Protein AF-X0W694-F1 (afdb_monomer_lite)

Radius of gyration: 25.3 Å; chains: 1; bounding box: 44×81×65 Å

Foldseek 3Di:
DDPPDPVVVVVVVVVVVVVVVVVVPDPPPPPPPVPPVPVPPVPDDPPPDDDDDPDDVLVVVVVVVVVQVVVCVVPVDDDDPDDDALVVLLVVLVSCLVSVNNVVDDLVVSLVVLCVQQDPVLQFGDDPLQVCVVVDPVVDDDDPRQFSLNSRVSSCSSCVSSVNNVVGDVVSSVVFQVLQADPVVRDGDRGGDDPPDPPVD

Secondary structure (DSSP, 8-state):
-----HHHHHHHHHHHHHHHHHHH-S---------------TTS----PPPPPSS-HHHHHHHHHHHHHHHHHHHSS---SSPP-HHHHHHHHHHHHHTT-GGGS-HHHHHHHHHHTEETTTTEE--HHHHHHHT--TTS----PPPHHHHHHHHHHHHHHTT-GGGS-HHHHHHHHHHTB-TTTSSBPSSS--TTS-TT-

Sequence (201 aa):
MVFRNRRTLCLLGLFTSVNLILFFSIPSLNFNIDVKSTKEDTSIPIKNNPMISVGNNYDSIDEILDAKIINYSTYGYFPQKYRPSLQASYYALFILNAIGRISTINQTMLINFIMSHYDQSSKIFMDDYSRRYLDIDISKTFYPLTSVLEVNCYAILSLSILGRLDLINTQDSVNFLWSCYNPSTGGFIGQTYNFILPDHF

pLDDT: mean 79.07, std 20.88, range [28.39, 98.81]

InterPro domains:
  IPR008930 Terpenoid cyclases/protein prenyltransferase alpha-alpha toroid [SSF48239] (86-190)

Structure (mm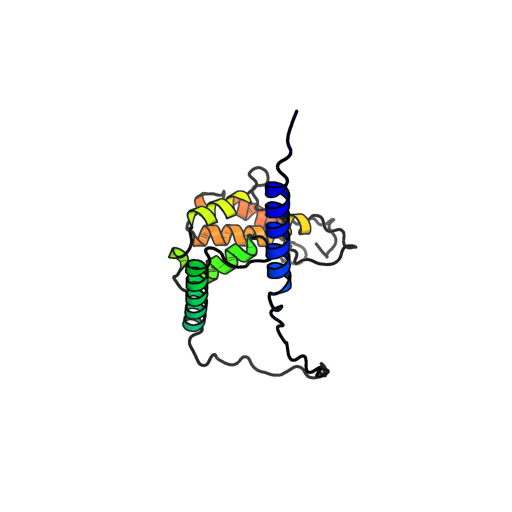CIF, N/CA/C/O backbone):
data_AF-X0W694-F1
#
_entry.id   AF-X0W694-F1
#
loop_
_atom_site.group_PDB
_atom_site.id
_atom_site.type_symbol
_atom_site.label_atom_id
_atom_site.label_alt_id
_atom_site.label_comp_id
_atom_site.label_asym_id
_atom_site.label_entity_id
_atom_site.label_seq_id
_atom_site.pdbx_PDB_ins_code
_atom_site.Cartn_x
_atom_site.Cartn_y
_atom_site.Cartn_z
_atom_site.occupancy
_atom_site.B_iso_or_equiv
_atom_site.auth_seq_id
_atom_site.auth_comp_id
_atom_site.auth_asym_id
_atom_site.auth_atom_id
_atom_site.pdbx_PDB_model_num
ATOM 1 N N . MET A 1 1 ? 18.471 49.248 39.048 1.00 40.00 1 MET A N 1
ATOM 2 C CA . MET A 1 1 ? 17.867 48.599 40.232 1.00 40.00 1 MET A CA 1
ATOM 3 C C . MET A 1 1 ? 16.957 47.481 39.732 1.00 40.00 1 MET A C 1
ATOM 5 O O . MET A 1 1 ? 15.885 47.769 39.228 1.00 40.00 1 MET A O 1
ATOM 9 N N . VAL A 1 2 ? 17.410 46.226 39.762 1.00 39.03 2 VAL A N 1
ATOM 10 C CA . VAL A 1 2 ? 16.568 45.052 39.466 1.00 39.03 2 VAL A CA 1
ATOM 11 C C . VAL A 1 2 ? 16.826 44.054 40.584 1.00 39.03 2 VAL A C 1
ATOM 13 O O . VAL A 1 2 ? 17.856 43.383 40.614 1.00 39.03 2 VAL A O 1
ATOM 16 N N . PHE A 1 3 ? 15.917 44.012 41.554 1.00 41.75 3 PHE A N 1
ATOM 17 C CA . PHE A 1 3 ? 15.922 42.995 42.596 1.00 41.75 3 PHE A CA 1
ATOM 18 C C . PHE A 1 3 ? 15.511 41.663 41.958 1.00 41.75 3 PHE A C 1
ATOM 20 O O . PHE A 1 3 ? 14.329 41.395 41.754 1.00 41.75 3 PHE A O 1
ATOM 27 N N . ARG A 1 4 ? 16.491 40.816 41.614 1.00 50.00 4 ARG A N 1
ATOM 28 C CA . ARG A 1 4 ? 16.228 39.406 41.289 1.00 50.00 4 ARG A CA 1
ATOM 29 C C . ARG A 1 4 ? 15.709 38.732 42.554 1.00 50.00 4 ARG A C 1
ATOM 31 O O . ARG A 1 4 ? 16.443 38.527 43.519 1.00 50.00 4 ARG A O 1
ATOM 38 N N . ASN A 1 5 ? 14.413 38.443 42.545 1.00 50.09 5 ASN A N 1
ATOM 39 C CA . ASN A 1 5 ? 13.684 37.829 43.640 1.00 50.09 5 ASN A CA 1
ATOM 40 C C . ASN A 1 5 ? 14.239 36.417 43.900 1.00 50.09 5 ASN A C 1
ATOM 42 O O . ASN A 1 5 ? 13.967 35.476 43.154 1.00 50.09 5 ASN A O 1
ATOM 46 N N . ARG A 1 6 ? 15.060 36.272 44.950 1.00 54.91 6 ARG A N 1
ATOM 47 C CA . ARG A 1 6 ? 15.706 35.001 45.330 1.00 54.91 6 ARG A CA 1
ATOM 48 C C . ARG A 1 6 ? 14.699 33.867 45.569 1.00 54.91 6 ARG A C 1
ATOM 50 O O . ARG A 1 6 ? 15.060 32.705 45.427 1.00 54.91 6 ARG A O 1
ATOM 57 N N . ARG A 1 7 ? 13.432 34.186 45.867 1.00 53.75 7 ARG A N 1
ATOM 58 C CA . ARG A 1 7 ? 12.372 33.188 46.077 1.00 53.75 7 ARG A CA 1
ATOM 59 C C . ARG A 1 7 ? 11.980 32.450 44.793 1.00 53.75 7 ARG A C 1
ATOM 61 O O . ARG A 1 7 ? 11.700 31.258 44.856 1.00 53.75 7 ARG A O 1
ATOM 68 N N . THR A 1 8 ? 12.028 33.105 43.633 1.00 51.78 8 THR A N 1
ATOM 69 C CA . THR A 1 8 ? 11.631 32.490 42.354 1.00 51.78 8 THR A CA 1
ATOM 70 C C . THR A 1 8 ? 12.691 31.523 41.820 1.00 51.78 8 THR A C 1
ATOM 72 O O . THR A 1 8 ? 12.341 30.507 41.227 1.00 51.78 8 THR A O 1
ATOM 75 N N . LEU A 1 9 ? 13.980 31.781 42.086 1.00 54.31 9 LEU A N 1
ATOM 76 C CA . LEU A 1 9 ? 15.064 30.853 41.731 1.00 54.31 9 LEU A CA 1
ATOM 77 C C . LEU A 1 9 ? 15.037 29.572 42.582 1.00 54.31 9 LEU A C 1
ATOM 79 O O . LEU A 1 9 ? 15.270 28.491 42.049 1.00 54.31 9 LEU A O 1
ATOM 83 N N . CYS A 1 10 ? 14.716 29.676 43.877 1.00 54.19 10 CYS A N 1
ATOM 84 C CA . CYS A 1 10 ? 14.582 28.496 44.738 1.00 54.19 10 CYS A CA 1
ATOM 85 C C . CYS A 1 10 ? 13.390 27.616 44.338 1.00 54.19 10 CYS A C 1
ATOM 87 O O . CYS A 1 10 ? 13.503 26.394 44.374 1.00 54.19 10 CYS A O 1
ATOM 89 N N . LEU A 1 11 ? 12.270 28.218 43.918 1.00 53.31 11 LEU A N 1
ATOM 90 C CA . LEU A 1 11 ? 11.093 27.476 43.457 1.00 53.31 11 LEU A CA 1
ATOM 91 C C . LEU A 1 11 ? 11.341 26.760 42.121 1.00 53.31 11 LEU A C 1
ATOM 93 O O . LEU A 1 11 ? 10.930 25.612 41.982 1.00 53.31 11 LEU A O 1
ATOM 97 N N . LEU A 1 12 ? 12.070 27.379 41.180 1.00 52.91 12 LEU A N 1
ATOM 98 C CA . LEU A 1 12 ? 12.475 26.710 39.935 1.00 52.91 12 LEU A CA 1
ATOM 99 C C . LEU A 1 12 ? 13.431 25.536 40.203 1.00 52.91 12 LEU A C 1
ATOM 101 O O . LEU A 1 12 ? 13.258 24.468 39.624 1.00 52.91 12 LEU A O 1
ATOM 105 N N . GLY A 1 13 ? 14.393 25.719 41.116 1.00 52.53 13 GLY A N 1
ATOM 106 C CA . GLY A 1 13 ? 15.337 24.671 41.514 1.00 52.53 13 GLY A CA 1
ATOM 107 C C . GLY A 1 13 ? 14.654 23.460 42.157 1.00 52.53 13 GLY A C 1
ATOM 108 O O . GLY A 1 13 ? 14.994 22.323 41.825 1.00 52.53 13 GLY A O 1
ATOM 109 N N . LEU A 1 14 ? 13.645 23.691 43.009 1.00 55.50 14 LEU A N 1
ATOM 110 C CA . LEU A 1 14 ? 12.836 22.619 43.604 1.00 55.50 14 LEU A CA 1
ATOM 111 C C . LEU A 1 14 ? 11.964 21.899 42.565 1.00 55.50 14 LEU A C 1
ATOM 113 O O . LEU A 1 14 ? 11.813 20.683 42.622 1.00 55.50 14 LEU A O 1
ATOM 117 N N . PHE A 1 15 ? 11.413 22.627 41.589 1.00 52.75 15 PHE A N 1
ATOM 118 C CA . PHE A 1 15 ? 10.600 22.024 40.528 1.00 52.75 15 PHE A CA 1
ATOM 119 C C . PHE A 1 15 ? 11.433 21.118 39.613 1.00 52.75 15 PHE A C 1
ATOM 121 O O . PHE A 1 15 ? 10.972 20.047 39.214 1.00 52.75 15 PHE A O 1
ATOM 128 N N . THR A 1 16 ? 12.677 21.511 39.316 1.00 54.09 16 THR A N 1
ATOM 129 C CA . THR A 1 16 ? 13.599 20.690 38.521 1.00 54.09 16 THR A CA 1
ATOM 130 C C . THR A 1 16 ? 14.107 19.469 39.281 1.00 54.09 16 THR A C 1
ATOM 132 O O . THR A 1 16 ? 14.219 18.403 38.682 1.00 54.09 16 THR A O 1
ATOM 135 N N . SER A 1 17 ? 14.363 19.571 40.590 1.00 54.56 17 SER A N 1
ATOM 136 C CA . SER A 1 17 ? 14.857 18.432 41.375 1.00 54.56 17 SER A CA 1
ATOM 137 C C . SER A 1 17 ? 13.772 17.385 41.642 1.00 54.56 17 SER A C 1
ATOM 139 O O . SER A 1 17 ? 14.051 16.193 41.539 1.00 54.56 17 SER A O 1
ATOM 141 N N . VAL A 1 18 ? 12.525 17.800 41.894 1.00 54.75 18 VAL A N 1
ATOM 142 C CA . VAL A 1 18 ? 11.397 16.871 42.099 1.00 54.75 18 VAL A CA 1
ATOM 143 C C . VAL A 1 18 ? 11.045 16.115 40.811 1.00 54.75 18 VAL A C 1
ATOM 145 O O . VAL A 1 18 ? 10.795 14.912 40.862 1.00 54.75 18 VAL A O 1
ATOM 148 N N . ASN A 1 19 ? 11.104 16.768 39.643 1.00 50.75 19 ASN A N 1
ATOM 149 C CA . ASN A 1 19 ? 10.885 16.084 38.362 1.00 50.75 19 ASN A CA 1
ATOM 150 C C . ASN A 1 19 ? 12.035 15.131 38.004 1.00 50.75 19 ASN A C 1
ATOM 152 O O . ASN A 1 19 ? 11.776 14.047 37.490 1.00 50.75 19 ASN A O 1
ATOM 156 N N . LEU A 1 20 ? 13.290 15.471 38.324 1.00 49.03 20 LEU A N 1
ATOM 157 C CA . LEU A 1 20 ? 14.419 14.573 38.066 1.00 49.03 20 LEU A CA 1
ATOM 158 C C . LEU A 1 20 ? 14.328 13.287 38.908 1.00 49.03 20 LEU A C 1
ATOM 160 O O . LEU A 1 20 ? 14.585 12.201 38.400 1.00 49.03 20 LEU A O 1
ATOM 164 N N . ILE A 1 21 ? 13.892 13.389 40.168 1.00 51.62 21 ILE A N 1
ATOM 165 C CA . ILE A 1 21 ? 13.720 12.231 41.062 1.00 51.62 21 ILE A CA 1
ATOM 166 C C . ILE A 1 21 ? 12.568 11.325 40.597 1.00 51.62 21 ILE A C 1
ATOM 168 O O . ILE A 1 21 ? 12.694 10.102 40.668 1.00 51.62 21 ILE A O 1
ATOM 172 N N . LEU A 1 22 ? 11.482 11.885 40.053 1.00 45.38 22 LEU A N 1
ATOM 173 C CA . LEU A 1 22 ? 10.392 11.091 39.472 1.00 45.38 22 LEU A CA 1
ATOM 174 C C . LEU A 1 22 ? 10.820 10.344 38.198 1.00 45.38 22 LEU A C 1
ATOM 176 O O . LEU A 1 22 ? 10.374 9.219 37.989 1.00 45.38 22 LEU A O 1
ATOM 180 N N . PHE A 1 23 ? 11.740 10.899 37.399 1.00 44.78 23 PHE A N 1
ATOM 181 C CA . PHE A 1 23 ? 12.292 10.207 36.225 1.00 44.78 23 PHE A CA 1
ATOM 182 C C . PHE A 1 23 ? 13.247 9.053 36.577 1.00 44.78 23 PHE A C 1
ATOM 184 O O . PHE A 1 23 ? 13.316 8.085 35.824 1.00 44.78 23 PHE A O 1
ATOM 191 N N . PHE A 1 24 ? 13.942 9.111 37.719 1.00 42.94 24 PHE A N 1
ATOM 192 C CA . PHE A 1 24 ? 14.834 8.033 38.179 1.00 42.94 24 PHE A CA 1
ATOM 193 C C . PHE A 1 24 ? 14.153 6.980 39.070 1.00 42.94 24 PHE A C 1
ATOM 195 O O . PHE A 1 24 ? 14.786 5.982 39.407 1.00 42.94 24 PHE A O 1
ATOM 202 N N . SER A 1 25 ? 12.881 7.174 39.441 1.00 38.84 25 SER A N 1
ATOM 203 C CA . SER A 1 25 ? 12.158 6.279 40.365 1.00 38.84 25 SER A CA 1
ATOM 204 C C . SER A 1 25 ? 11.104 5.394 39.696 1.00 38.84 25 SER A C 1
ATOM 206 O O . SER A 1 25 ? 10.426 4.641 40.392 1.00 38.84 25 SER A O 1
ATOM 208 N N . ILE A 1 26 ? 10.948 5.448 38.368 1.00 44.94 26 ILE A N 1
ATOM 209 C CA . ILE A 1 26 ? 10.154 4.437 37.664 1.00 44.94 26 ILE A CA 1
ATOM 210 C C . ILE A 1 26 ? 11.014 3.170 37.631 1.00 44.94 26 ILE A C 1
ATOM 212 O O . ILE A 1 26 ? 12.092 3.206 37.031 1.00 44.94 26 ILE A O 1
ATOM 216 N N . PRO A 1 27 ? 10.591 2.055 38.254 1.00 37.62 27 PRO A N 1
ATOM 217 C CA . PRO A 1 27 ? 11.265 0.789 38.040 1.00 37.62 27 PRO A CA 1
ATOM 218 C C . PRO A 1 27 ? 11.220 0.542 36.538 1.00 37.62 27 PRO A C 1
ATOM 220 O O . PRO A 1 27 ? 10.137 0.535 35.946 1.00 37.62 27 PRO A O 1
ATOM 223 N N . SER A 1 28 ? 12.382 0.377 35.909 1.00 37.50 28 SER A N 1
ATOM 224 C CA . SER A 1 28 ? 12.430 -0.202 34.578 1.00 37.50 28 SER A CA 1
ATOM 225 C C . SER A 1 28 ? 11.524 -1.428 34.605 1.00 37.50 28 SER A C 1
ATOM 227 O O . SER A 1 28 ? 11.664 -2.288 35.479 1.00 37.50 28 SER A O 1
ATOM 229 N N . LEU A 1 29 ? 10.550 -1.483 33.696 1.00 34.69 29 LEU A N 1
ATOM 230 C CA . LEU A 1 29 ? 9.846 -2.719 33.388 1.00 34.69 29 LEU A CA 1
ATOM 231 C C . LEU A 1 29 ? 10.913 -3.684 32.864 1.00 34.69 29 LEU A C 1
ATOM 233 O O . LEU A 1 29 ? 11.177 -3.766 31.667 1.00 34.69 29 LEU A O 1
ATOM 237 N N . ASN A 1 30 ? 11.592 -4.353 33.796 1.00 31.78 30 ASN A N 1
ATOM 238 C CA . ASN A 1 30 ? 12.437 -5.494 33.535 1.00 31.78 30 ASN A CA 1
ATOM 239 C C . ASN A 1 30 ? 11.485 -6.581 33.061 1.00 31.78 30 ASN A C 1
ATOM 241 O O . ASN A 1 30 ? 10.906 -7.319 33.857 1.00 31.78 30 ASN A O 1
ATOM 245 N N . PHE A 1 31 ? 11.314 -6.670 31.746 1.00 31.08 31 PHE A N 1
ATOM 246 C CA . PHE A 1 31 ? 10.996 -7.946 31.139 1.00 31.08 31 PHE A CA 1
ATOM 247 C C . PHE A 1 31 ? 12.173 -8.870 31.454 1.00 31.08 31 PHE A C 1
ATOM 249 O O . PHE A 1 31 ? 13.163 -8.909 30.727 1.00 31.08 31 PHE A O 1
ATOM 256 N N . ASN A 1 32 ? 12.080 -9.591 32.572 1.00 28.39 32 ASN A N 1
ATOM 257 C CA . ASN A 1 32 ? 12.837 -10.817 32.754 1.00 28.39 32 ASN A CA 1
ATOM 258 C C . ASN A 1 32 ? 12.282 -11.804 31.729 1.00 28.39 32 ASN A C 1
ATOM 260 O O . ASN A 1 32 ? 11.361 -12.567 32.006 1.00 28.39 32 ASN A O 1
ATOM 264 N N . ILE A 1 33 ? 12.822 -11.748 30.514 1.00 38.00 33 ILE A N 1
ATOM 265 C CA . ILE A 1 33 ? 12.867 -12.939 29.685 1.00 38.00 33 ILE A CA 1
ATOM 266 C C . ILE A 1 33 ? 13.756 -13.883 30.485 1.00 38.00 33 ILE A C 1
ATOM 268 O O . ILE A 1 33 ? 14.938 -13.596 30.678 1.00 38.00 33 ILE A O 1
ATOM 272 N N . ASP A 1 34 ? 13.176 -14.958 31.013 1.00 35.19 34 ASP A N 1
ATOM 273 C CA . ASP A 1 34 ? 13.947 -16.075 31.541 1.00 35.19 34 ASP A CA 1
ATOM 274 C C . ASP A 1 34 ? 14.685 -16.696 30.350 1.00 35.19 34 ASP A C 1
ATOM 276 O O . ASP A 1 34 ? 14.238 -17.658 29.728 1.00 35.19 34 ASP A O 1
ATOM 280 N N . VAL A 1 35 ? 15.800 -16.074 29.955 1.00 40.94 35 VAL A N 1
ATOM 281 C CA . VAL A 1 35 ? 16.767 -16.657 29.034 1.00 40.94 35 VAL A CA 1
ATOM 282 C C . VAL A 1 35 ? 17.513 -17.694 29.852 1.00 40.94 35 VAL A C 1
ATOM 284 O O . VAL A 1 35 ? 18.691 -17.559 30.187 1.00 40.94 35 VAL A O 1
ATOM 287 N N . LYS A 1 36 ? 16.812 -18.779 30.171 1.00 36.19 36 LYS A N 1
ATOM 288 C CA . LYS A 1 36 ? 17.476 -20.043 30.390 1.00 36.19 36 LYS A CA 1
ATOM 289 C C . LYS A 1 36 ? 18.122 -20.356 29.050 1.00 36.19 36 LYS A C 1
ATOM 291 O O . LYS A 1 36 ? 17.451 -20.802 28.123 1.00 36.19 36 LYS A O 1
ATOM 296 N N . SER A 1 37 ? 19.408 -20.020 28.944 1.00 41.31 37 SER A N 1
ATOM 297 C CA . SER A 1 37 ? 20.306 -20.393 27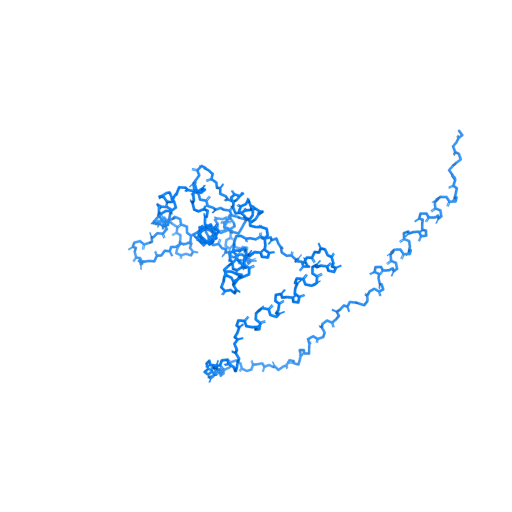.855 1.00 41.31 37 SER A CA 1
ATOM 298 C C . SER A 1 37 ? 20.343 -21.916 27.777 1.00 41.31 37 SER A C 1
ATOM 300 O O . SER A 1 37 ? 21.232 -22.598 28.281 1.00 41.31 37 SER A O 1
ATOM 302 N N . THR A 1 38 ? 19.285 -22.468 27.206 1.00 37.78 38 THR A N 1
ATOM 303 C CA . THR A 1 38 ? 19.326 -23.748 26.547 1.00 37.78 38 THR A CA 1
ATOM 304 C C . THR A 1 38 ? 20.026 -23.420 25.249 1.00 37.78 38 THR A C 1
ATOM 306 O O . THR A 1 38 ? 19.519 -22.671 24.420 1.00 37.78 38 THR A O 1
ATOM 309 N N . LYS A 1 39 ? 21.269 -23.883 25.131 1.00 45.12 39 LYS A N 1
ATOM 310 C CA . LYS A 1 39 ? 21.905 -24.023 23.830 1.00 45.12 39 LYS A CA 1
ATOM 311 C C . LYS A 1 39 ? 20.940 -24.874 23.013 1.00 45.12 39 LYS A C 1
ATOM 313 O O . LYS A 1 39 ? 20.863 -26.078 23.235 1.00 45.12 39 LYS A O 1
ATOM 318 N N . GLU A 1 40 ? 20.118 -24.229 22.196 1.00 42.81 40 GLU A N 1
ATOM 319 C CA . GLU A 1 40 ? 19.244 -24.916 21.263 1.00 42.81 40 GLU A CA 1
ATOM 320 C C . GLU A 1 40 ? 20.174 -25.626 20.287 1.00 42.81 40 GLU A C 1
ATOM 322 O O . GLU A 1 40 ? 20.860 -25.007 19.468 1.00 42.81 40 GLU A O 1
ATOM 327 N N . ASP A 1 41 ? 20.279 -26.936 20.477 1.00 46.16 41 ASP A N 1
ATOM 328 C CA . ASP A 1 41 ? 20.952 -27.846 19.571 1.00 46.16 41 ASP A CA 1
ATOM 329 C C . ASP A 1 41 ? 20.165 -27.791 18.254 1.00 46.16 41 ASP A C 1
ATOM 331 O O . ASP A 1 41 ? 19.154 -28.463 18.063 1.00 46.16 41 ASP A O 1
ATOM 335 N N . THR A 1 42 ? 20.575 -26.900 17.354 1.00 49.00 42 THR A N 1
ATOM 336 C CA . THR A 1 42 ? 19.887 -26.570 16.092 1.00 49.00 42 THR A CA 1
ATOM 337 C C . THR A 1 42 ? 20.019 -27.674 15.034 1.00 49.00 42 THR A C 1
ATOM 339 O O . THR A 1 42 ? 19.840 -27.437 13.843 1.00 49.00 42 THR A O 1
ATOM 342 N N . SER A 1 43 ? 20.317 -28.909 15.444 1.00 54.75 43 SER A N 1
ATOM 343 C CA . SER A 1 43 ? 20.595 -30.032 14.546 1.00 54.75 43 SER A CA 1
ATOM 344 C C . SER A 1 43 ? 19.390 -30.932 14.253 1.00 54.75 43 SER A C 1
ATOM 346 O O . SER A 1 43 ? 19.505 -31.832 13.421 1.00 54.75 43 SER A O 1
ATOM 348 N N . ILE A 1 44 ? 18.217 -30.688 14.854 1.00 50.69 44 ILE A N 1
ATOM 349 C CA . ILE A 1 44 ? 17.005 -31.465 14.557 1.00 50.69 44 ILE A CA 1
ATOM 350 C C . ILE A 1 44 ? 15.897 -30.526 14.067 1.00 50.69 44 ILE A C 1
ATOM 352 O O . ILE A 1 44 ? 15.362 -29.757 14.867 1.00 50.69 44 ILE A O 1
ATOM 356 N N . PRO A 1 45 ? 15.504 -30.575 12.778 1.00 56.84 45 PRO A N 1
ATOM 357 C CA . PRO A 1 45 ? 14.329 -29.852 12.322 1.00 56.84 45 PRO A CA 1
ATOM 358 C C . PRO A 1 45 ? 13.120 -30.384 13.090 1.00 56.84 45 PRO A C 1
ATOM 360 O O . PRO A 1 45 ? 12.771 -31.563 12.992 1.00 56.84 45 PRO A O 1
ATOM 363 N N . ILE A 1 46 ? 12.505 -29.508 13.880 1.00 60.62 46 ILE A N 1
ATOM 364 C CA . ILE A 1 46 ? 11.273 -29.794 14.604 1.00 60.62 46 ILE A CA 1
ATOM 365 C C . ILE A 1 46 ? 10.212 -30.162 13.556 1.00 60.62 46 ILE A C 1
ATOM 367 O O . ILE A 1 46 ? 9.652 -29.299 12.885 1.00 60.62 46 ILE A O 1
ATOM 371 N N . LYS A 1 47 ? 9.942 -31.464 13.396 1.00 59.81 47 LYS A N 1
ATOM 372 C CA . LYS A 1 47 ? 8.841 -32.016 12.588 1.00 59.81 47 LYS A CA 1
ATOM 373 C C . LYS A 1 47 ? 7.495 -31.805 13.296 1.00 59.81 47 LYS A C 1
ATOM 375 O O . LYS A 1 47 ? 6.718 -32.741 13.467 1.00 59.81 47 LYS A O 1
ATOM 380 N N . ASN A 1 48 ? 7.208 -30.584 13.728 1.00 66.94 48 ASN A N 1
ATOM 381 C CA . ASN A 1 48 ? 5.864 -30.255 14.172 1.00 66.94 48 ASN A CA 1
ATOM 382 C C . ASN A 1 48 ? 5.055 -29.955 12.917 1.00 66.94 48 ASN A C 1
ATOM 384 O O . ASN A 1 48 ? 5.228 -28.914 12.285 1.00 66.94 48 ASN A O 1
ATOM 388 N N . ASN A 1 49 ? 4.199 -30.899 12.532 1.00 75.81 49 ASN A N 1
ATOM 389 C CA . ASN A 1 49 ? 3.170 -30.617 11.541 1.00 75.81 49 ASN A CA 1
ATOM 390 C C . ASN A 1 49 ? 2.356 -29.402 12.023 1.00 75.81 49 ASN A C 1
ATOM 392 O O . ASN A 1 49 ? 2.083 -29.316 13.226 1.00 75.81 49 ASN A O 1
ATOM 396 N N . PRO A 1 50 ? 1.956 -28.483 11.125 1.00 77.38 50 PRO A N 1
ATOM 397 C CA . PRO A 1 50 ? 1.048 -27.401 11.483 1.00 77.38 50 PRO A CA 1
ATOM 398 C C . PRO A 1 50 ? -0.173 -27.980 12.203 1.00 77.38 50 PRO A C 1
ATOM 400 O O . PRO A 1 50 ? -0.857 -28.854 11.667 1.00 77.38 50 PRO A O 1
ATOM 403 N N . MET A 1 51 ? -0.416 -27.547 13.439 1.00 78.06 51 MET A N 1
ATOM 404 C CA . MET A 1 51 ? -1.587 -27.979 14.194 1.00 78.06 51 MET A CA 1
ATOM 405 C C . MET A 1 51 ? -2.799 -27.166 13.750 1.00 78.06 51 MET A C 1
ATOM 407 O O . MET A 1 51 ? -2.714 -25.952 13.562 1.00 78.06 51 MET A O 1
ATOM 411 N N . ILE A 1 52 ? -3.937 -27.841 13.600 1.00 80.38 52 ILE A N 1
ATOM 412 C CA . ILE A 1 52 ? -5.222 -27.169 13.407 1.00 80.38 52 ILE A CA 1
ATOM 413 C C . ILE A 1 52 ? -5.511 -26.366 14.678 1.00 80.38 52 ILE A C 1
ATOM 415 O O . ILE A 1 52 ? -5.333 -26.876 15.787 1.00 80.38 52 ILE A O 1
ATOM 419 N N . SER A 1 53 ? -5.928 -25.109 14.516 1.00 82.50 53 SER A N 1
ATOM 420 C CA . SER A 1 53 ? -6.324 -24.285 15.657 1.00 82.50 53 SER A CA 1
ATOM 421 C C . SER A 1 53 ? -7.489 -24.941 16.397 1.00 82.50 53 SER A C 1
ATOM 423 O O . SER A 1 53 ? -8.441 -25.414 15.777 1.00 82.50 53 SER A O 1
ATOM 425 N N . VAL A 1 54 ? -7.412 -24.968 17.728 1.00 81.31 54 VAL A N 1
ATOM 426 C CA . VAL A 1 54 ? -8.469 -25.520 18.592 1.00 81.31 54 VAL A CA 1
ATOM 427 C C . VAL A 1 54 ? -9.696 -24.593 18.625 1.00 81.31 54 VAL A C 1
ATOM 429 O O . VAL A 1 54 ? -10.780 -25.027 19.006 1.00 81.31 54 VAL A O 1
ATOM 432 N N . GLY A 1 55 ? -9.547 -23.334 18.199 1.00 81.62 55 GLY A N 1
ATOM 433 C CA . GLY A 1 55 ? -10.608 -22.330 18.183 1.00 81.62 55 GLY A CA 1
ATOM 434 C C . GLY A 1 55 ? -10.662 -21.523 16.888 1.00 81.62 55 GLY A C 1
ATOM 435 O O . GLY A 1 55 ? -9.871 -21.710 15.961 1.00 81.62 55 GLY A O 1
ATOM 436 N N . ASN A 1 56 ? -11.623 -20.605 16.831 1.00 85.25 56 ASN A N 1
ATOM 437 C CA . ASN A 1 56 ? -11.745 -19.665 15.731 1.00 85.25 56 ASN A CA 1
ATOM 438 C C . ASN A 1 56 ? -10.711 -18.538 15.886 1.00 85.25 56 ASN A C 1
ATOM 440 O O . ASN A 1 56 ? -10.797 -17.717 16.795 1.00 85.25 56 ASN A O 1
ATOM 444 N N . ASN A 1 57 ? -9.744 -18.480 14.969 1.00 86.44 57 ASN A N 1
ATOM 445 C CA . ASN A 1 57 ? -8.691 -17.463 14.999 1.00 86.44 57 ASN A CA 1
ATOM 446 C C . ASN A 1 57 ? -9.235 -16.035 14.827 1.00 86.44 57 ASN A C 1
ATOM 448 O O . ASN A 1 57 ? -8.584 -15.092 15.272 1.00 86.44 57 ASN A O 1
ATOM 452 N N . TYR A 1 58 ? -10.401 -15.866 14.194 1.00 85.94 58 TYR A N 1
ATOM 453 C CA . TYR A 1 58 ? -11.033 -14.555 14.050 1.00 85.94 58 TYR A CA 1
ATOM 454 C C . TYR A 1 58 ? -11.421 -13.971 15.409 1.00 85.94 58 TYR A C 1
ATOM 456 O O . TYR A 1 58 ? -11.112 -12.812 15.666 1.00 85.94 58 TYR A O 1
ATOM 464 N N . ASP A 1 59 ? -11.989 -14.788 16.299 1.00 86.06 59 ASP A N 1
ATOM 465 C CA . ASP A 1 59 ? -12.423 -14.352 17.631 1.00 86.06 59 ASP A CA 1
ATOM 466 C C . ASP A 1 59 ? -11.213 -13.923 18.476 1.00 86.06 59 ASP A C 1
ATOM 468 O O . ASP A 1 59 ? -11.216 -12.858 19.086 1.00 86.06 59 ASP A O 1
ATOM 472 N N . SER A 1 60 ? -10.113 -14.686 18.424 1.00 87.31 60 SER A N 1
ATOM 473 C CA . SER A 1 60 ? -8.871 -14.320 19.122 1.00 87.31 60 SER A CA 1
ATOM 474 C C . SER A 1 60 ? -8.263 -13.007 18.615 1.00 87.31 60 SER A C 1
ATOM 476 O O . SER A 1 60 ? -7.706 -12.238 19.398 1.00 87.31 60 SER A O 1
ATOM 478 N N . ILE A 1 61 ? -8.338 -12.738 17.308 1.00 88.06 61 ILE A N 1
ATOM 479 C CA . ILE A 1 61 ? -7.856 -11.474 16.731 1.00 88.06 61 ILE A CA 1
ATOM 480 C C . ILE A 1 61 ? -8.763 -10.310 17.152 1.00 88.06 61 ILE A C 1
ATOM 482 O O . ILE A 1 61 ? -8.250 -9.235 17.473 1.00 88.06 61 ILE A O 1
ATOM 486 N N . ASP A 1 62 ? -10.080 -10.520 17.180 1.00 87.81 62 ASP A N 1
ATOM 487 C CA . ASP A 1 62 ? -11.062 -9.508 17.582 1.00 87.81 62 ASP A CA 1
ATOM 488 C C . ASP A 1 62 ? -10.893 -9.116 19.062 1.00 87.81 62 ASP A C 1
ATOM 490 O O . ASP A 1 62 ? -10.797 -7.930 19.381 1.00 87.81 62 ASP A O 1
ATOM 494 N N . GLU A 1 63 ? -10.692 -10.093 19.955 1.00 90.00 63 GLU A N 1
ATOM 495 C CA . GLU A 1 63 ? -10.402 -9.853 21.378 1.00 90.00 63 GLU A CA 1
ATOM 496 C C . GLU A 1 63 ? -9.122 -9.022 21.588 1.00 90.00 63 GLU A C 1
ATOM 498 O O . GLU A 1 63 ? -9.089 -8.086 22.397 1.00 90.00 63 GLU A O 1
ATOM 503 N N . ILE A 1 64 ? -8.052 -9.325 20.839 1.00 89.94 64 ILE A N 1
ATOM 504 C CA . ILE A 1 64 ? -6.800 -8.554 20.892 1.00 89.94 64 ILE A CA 1
ATOM 505 C C . ILE A 1 64 ? -7.032 -7.114 20.418 1.00 89.94 64 ILE A C 1
ATOM 507 O O . ILE A 1 64 ? -6.478 -6.176 21.007 1.00 89.94 64 ILE A O 1
ATOM 511 N N . LEU A 1 65 ? -7.831 -6.920 19.364 1.00 89.88 65 LEU A N 1
ATOM 512 C CA . LEU A 1 65 ? -8.161 -5.594 18.850 1.00 89.88 65 LEU A CA 1
ATOM 513 C C . LEU A 1 65 ? -8.939 -4.776 19.886 1.00 89.88 65 LEU A C 1
ATOM 515 O O . LEU A 1 65 ? -8.565 -3.632 20.155 1.00 89.88 65 LEU A O 1
ATOM 519 N N . ASP A 1 66 ? -9.963 -5.356 20.505 1.00 90.38 66 ASP A N 1
ATOM 520 C CA . ASP A 1 66 ? -10.768 -4.676 21.520 1.00 90.38 66 ASP A CA 1
ATOM 521 C C . ASP A 1 66 ? -9.910 -4.244 22.718 1.00 90.38 66 ASP A C 1
ATOM 523 O O . ASP A 1 66 ? -9.971 -3.088 23.149 1.00 90.38 66 ASP A O 1
ATOM 527 N N . ALA A 1 67 ? -9.001 -5.108 23.184 1.00 89.62 67 ALA A N 1
ATOM 528 C CA . ALA A 1 67 ? -8.043 -4.753 24.230 1.00 89.62 67 ALA A CA 1
ATOM 529 C C . ALA A 1 67 ? -7.140 -3.570 23.827 1.00 89.62 67 ALA A C 1
ATOM 531 O O . ALA A 1 67 ? -6.814 -2.706 24.649 1.00 89.62 67 ALA A O 1
ATOM 532 N N . LYS A 1 68 ? -6.720 -3.485 22.557 1.00 87.06 68 LYS A N 1
ATOM 533 C CA . LYS A 1 68 ? -5.928 -2.350 22.052 1.00 87.06 68 LYS A CA 1
ATOM 534 C C . LYS A 1 68 ? -6.751 -1.066 21.976 1.00 87.06 68 LYS A C 1
ATOM 536 O O . LYS A 1 68 ? -6.248 -0.024 22.394 1.00 87.06 68 LYS A O 1
ATOM 541 N N . ILE A 1 69 ? -7.994 -1.129 21.505 1.00 86.62 69 ILE A N 1
ATOM 542 C CA . ILE A 1 69 ? -8.894 0.031 21.442 1.00 86.62 69 ILE A CA 1
ATOM 543 C C . ILE A 1 69 ? -9.140 0.595 22.849 1.00 86.62 69 ILE A C 1
ATOM 545 O O . ILE A 1 69 ? -9.001 1.800 23.048 1.00 86.62 69 ILE A O 1
ATOM 549 N N . ILE A 1 70 ? -9.392 -0.263 23.844 1.00 87.31 70 ILE A N 1
ATOM 550 C CA . ILE A 1 70 ? -9.574 0.147 25.249 1.00 87.31 70 ILE A CA 1
ATOM 551 C C . ILE A 1 70 ? -8.335 0.878 25.790 1.00 87.31 70 ILE A C 1
ATOM 553 O O . ILE A 1 70 ? -8.454 1.923 26.441 1.00 87.31 70 ILE A O 1
ATOM 557 N N . ASN A 1 71 ? -7.136 0.365 25.495 1.00 85.94 71 ASN A N 1
ATOM 558 C CA . ASN A 1 71 ? -5.888 1.030 25.872 1.00 85.94 71 ASN A CA 1
ATOM 559 C C . ASN A 1 71 ? -5.795 2.436 25.257 1.00 85.94 71 ASN A C 1
ATOM 561 O O . ASN A 1 71 ? -5.465 3.391 25.959 1.00 85.94 71 ASN A O 1
ATOM 565 N N . TYR A 1 72 ? -6.133 2.593 23.974 1.00 83.75 72 TYR A N 1
ATOM 566 C CA . TYR A 1 72 ? -6.155 3.909 23.334 1.00 83.75 72 TYR A CA 1
ATOM 567 C C . TYR A 1 72 ? -7.175 4.848 23.979 1.00 83.75 72 TYR A C 1
ATOM 569 O O . TYR A 1 72 ? -6.844 5.998 24.251 1.00 83.75 72 TYR A O 1
ATOM 577 N N . SER A 1 73 ? -8.386 4.375 24.286 1.00 79.31 73 SER A N 1
ATOM 578 C CA . SER A 1 73 ? -9.400 5.180 24.982 1.00 79.31 73 SER A CA 1
ATOM 579 C C . SER A 1 73 ? -8.933 5.663 26.358 1.00 79.31 73 SER A C 1
ATOM 581 O O . SER A 1 73 ? -9.358 6.723 26.806 1.00 79.31 73 SER A O 1
ATOM 583 N N . THR A 1 74 ? -8.041 4.913 27.009 1.00 86.12 74 THR A N 1
ATOM 584 C CA . THR A 1 74 ? -7.484 5.257 28.322 1.00 86.12 74 THR A CA 1
ATOM 585 C C . THR A 1 74 ? -6.311 6.238 28.220 1.00 86.12 74 THR A C 1
ATOM 587 O O . THR A 1 74 ? -6.229 7.177 29.009 1.00 86.12 74 THR A O 1
ATOM 590 N N . TYR A 1 75 ? -5.396 6.042 27.265 1.00 84.81 75 TYR A N 1
ATOM 591 C CA . TYR A 1 75 ? -4.144 6.811 27.182 1.00 84.81 75 TYR A CA 1
ATOM 592 C C . TYR A 1 75 ? -4.148 7.933 26.134 1.00 84.81 75 TYR A C 1
ATOM 594 O O . TYR A 1 75 ? -3.307 8.827 26.196 1.00 84.81 75 TYR A O 1
ATOM 602 N N . GLY A 1 76 ? -5.058 7.893 25.161 1.00 82.88 76 GLY A N 1
ATOM 603 C CA . GLY A 1 76 ? -5.115 8.819 24.026 1.00 82.88 76 GLY A CA 1
ATOM 604 C C . GLY A 1 76 ? -4.062 8.571 22.937 1.00 82.88 76 GLY A C 1
ATOM 605 O O . GLY A 1 76 ? -3.968 9.362 22.001 1.00 82.88 76 GLY A O 1
ATOM 606 N N . TYR A 1 77 ? -3.256 7.508 23.042 1.00 76.50 77 TYR A N 1
ATOM 607 C CA . TYR A 1 77 ? -2.265 7.121 22.033 1.00 76.50 77 TYR A CA 1
ATOM 608 C C . TYR A 1 77 ? -1.973 5.612 22.062 1.00 76.50 77 TYR A C 1
ATOM 610 O O . TYR A 1 77 ? -2.169 4.943 23.077 1.00 76.50 77 TYR A O 1
ATOM 618 N N . PHE A 1 78 ? -1.459 5.079 20.949 1.00 79.12 78 PHE A N 1
ATOM 619 C CA . PHE A 1 78 ? -0.843 3.751 20.899 1.00 79.12 78 PHE A CA 1
ATOM 620 C C . PHE A 1 78 ? 0.677 3.895 21.080 1.00 79.12 78 PHE A C 1
ATOM 622 O O . PHE A 1 78 ? 1.299 4.627 20.307 1.00 79.12 78 PHE A O 1
ATOM 629 N N . PRO A 1 79 ? 1.316 3.229 22.062 1.00 72.44 79 PRO A N 1
ATOM 630 C CA . PRO A 1 79 ? 2.769 3.262 22.190 1.00 72.44 79 PRO A CA 1
ATOM 631 C C . PRO A 1 79 ? 3.422 2.652 20.943 1.00 72.44 79 PRO A C 1
ATOM 633 O O . PRO A 1 79 ? 3.311 1.450 20.704 1.00 72.44 79 PRO A O 1
ATOM 636 N N . GLN A 1 80 ? 4.109 3.471 20.146 1.00 74.06 80 GLN A N 1
ATOM 637 C CA . GLN A 1 80 ? 4.813 3.025 18.944 1.00 74.06 80 GLN A CA 1
ATOM 638 C C . GLN A 1 80 ? 6.234 3.585 18.902 1.00 74.06 80 GLN A C 1
ATOM 640 O O . GLN A 1 80 ? 6.464 4.772 19.116 1.00 74.06 80 GLN A O 1
ATOM 645 N N . LYS A 1 81 ? 7.203 2.711 18.611 1.00 79.31 81 LYS A N 1
ATOM 646 C CA . LYS A 1 81 ? 8.610 3.091 18.405 1.00 79.31 81 LYS A CA 1
ATOM 647 C C . LYS A 1 81 ? 8.888 3.504 16.957 1.00 79.31 81 LYS A C 1
ATOM 649 O O . LYS A 1 81 ? 9.785 4.301 16.701 1.00 79.31 81 LYS A O 1
ATOM 654 N N . TYR A 1 82 ? 8.138 2.932 16.018 1.00 80.19 82 TYR A N 1
ATOM 655 C CA . TYR A 1 82 ? 8.377 3.063 14.586 1.00 80.19 82 TYR A CA 1
ATOM 656 C C . TYR A 1 82 ? 7.415 4.063 13.939 1.00 80.19 82 TYR A C 1
ATOM 658 O O . TYR A 1 82 ? 6.301 4.296 14.419 1.00 80.19 82 TYR A O 1
ATOM 666 N N . ARG A 1 83 ? 7.878 4.665 12.841 1.00 83.81 83 ARG A N 1
ATOM 667 C CA . ARG A 1 83 ? 7.057 5.513 11.970 1.00 83.81 83 ARG A CA 1
ATOM 668 C C . ARG A 1 83 ? 6.054 4.652 11.185 1.00 83.81 83 ARG A C 1
ATOM 670 O O . ARG A 1 83 ? 6.339 3.475 10.962 1.00 83.81 83 ARG A O 1
ATOM 677 N N . PRO A 1 84 ? 4.904 5.211 10.771 1.00 89.88 84 PRO A N 1
ATOM 678 C CA . PRO A 1 84 ? 3.982 4.512 9.881 1.00 89.88 84 PRO A CA 1
ATOM 679 C C . PRO A 1 84 ? 4.633 4.241 8.515 1.00 89.88 84 PRO A C 1
ATOM 681 O O . PRO A 1 84 ? 5.494 5.000 8.071 1.00 89.88 84 PRO A O 1
ATOM 684 N N . SER A 1 85 ? 4.206 3.166 7.855 1.00 93.50 85 SER A N 1
ATOM 685 C CA . SER A 1 85 ? 4.630 2.781 6.505 1.00 93.50 85 SER A CA 1
ATOM 686 C C . SER A 1 85 ? 3.438 2.260 5.711 1.00 93.50 85 SER A C 1
ATOM 688 O O . SER A 1 85 ? 2.477 1.760 6.301 1.00 93.50 85 SER A O 1
ATOM 690 N N . LEU A 1 86 ? 3.511 2.322 4.379 1.00 96.81 86 LEU A N 1
ATOM 691 C CA . LEU A 1 86 ? 2.459 1.770 3.518 1.00 96.81 86 LEU A CA 1
ATOM 692 C C . LEU A 1 86 ? 2.272 0.264 3.747 1.00 96.81 86 LEU A C 1
ATOM 694 O O . LEU A 1 86 ? 1.140 -0.213 3.775 1.00 96.81 86 LEU A O 1
ATOM 698 N N . GLN A 1 87 ? 3.363 -0.460 4.012 1.00 95.69 87 GLN A N 1
ATOM 699 C CA . GLN A 1 87 ? 3.332 -1.879 4.365 1.00 95.69 87 GLN A CA 1
ATOM 700 C C . GLN A 1 87 ? 2.507 -2.151 5.631 1.00 95.69 87 GLN A C 1
ATOM 702 O O . GLN A 1 87 ? 1.578 -2.959 5.610 1.00 95.69 87 GLN A O 1
ATOM 707 N N . ALA A 1 88 ? 2.828 -1.479 6.742 1.00 94.38 88 ALA A N 1
ATOM 708 C CA . ALA A 1 88 ? 2.132 -1.699 8.008 1.00 94.38 88 ALA A CA 1
ATOM 709 C C . ALA A 1 88 ? 0.660 -1.269 7.919 1.00 94.38 88 ALA A C 1
ATOM 711 O O . ALA A 1 88 ? -0.222 -1.959 8.432 1.00 94.38 88 ALA A O 1
ATOM 712 N N . SER A 1 89 ? 0.394 -0.157 7.227 1.00 96.38 89 SER A N 1
ATOM 713 C CA . SER A 1 89 ? -0.958 0.330 6.961 1.00 96.38 89 SER A CA 1
ATOM 714 C C . SER A 1 89 ? -1.790 -0.670 6.162 1.00 96.38 89 SER A C 1
ATOM 716 O O . SER A 1 89 ? -2.926 -0.937 6.548 1.00 96.38 89 SER A O 1
ATOM 718 N N . TYR A 1 90 ? -1.229 -1.258 5.102 1.00 98.19 90 TYR A N 1
ATOM 719 C CA . TYR A 1 90 ? -1.911 -2.285 4.317 1.00 98.19 90 TYR A CA 1
ATOM 720 C C . TYR A 1 90 ? -2.236 -3.520 5.159 1.00 98.19 90 TYR A C 1
ATOM 722 O O . TYR A 1 90 ? -3.378 -3.968 5.150 1.00 98.19 90 TYR A O 1
ATOM 730 N N . TYR A 1 91 ? -1.282 -4.052 5.929 1.00 96.44 91 TYR A N 1
ATOM 731 C CA . TYR A 1 91 ? -1.537 -5.243 6.747 1.00 96.44 91 TYR A CA 1
ATOM 732 C C . TYR A 1 91 ? -2.596 -5.006 7.823 1.00 96.44 91 TYR A C 1
ATOM 734 O O . TYR A 1 91 ? -3.480 -5.843 8.006 1.00 96.44 91 TYR A O 1
ATOM 742 N N . ALA A 1 92 ? -2.557 -3.854 8.496 1.00 95.06 92 ALA A N 1
ATOM 743 C CA . ALA A 1 92 ? -3.592 -3.489 9.456 1.00 95.06 92 ALA A CA 1
ATOM 744 C C . ALA A 1 92 ? -4.965 -3.377 8.776 1.00 95.06 92 ALA A C 1
ATOM 746 O O . ALA A 1 92 ? -5.938 -3.957 9.253 1.00 95.06 92 ALA A O 1
ATOM 747 N N . LEU A 1 93 ? -5.040 -2.684 7.636 1.00 97.50 93 LEU A N 1
ATOM 748 C CA . LEU A 1 93 ? -6.273 -2.528 6.870 1.00 97.50 93 LEU A CA 1
ATOM 749 C C . LEU A 1 93 ? -6.815 -3.873 6.361 1.00 97.50 93 LEU A C 1
ATOM 751 O O . LEU A 1 93 ? -8.016 -4.113 6.447 1.00 97.50 93 LEU A O 1
ATOM 755 N N . PHE A 1 94 ? -5.946 -4.759 5.874 1.00 97.06 94 PHE A N 1
ATOM 756 C CA . PHE A 1 94 ? -6.305 -6.098 5.415 1.00 97.06 94 PHE A CA 1
ATOM 757 C C . PHE A 1 94 ? -6.924 -6.932 6.541 1.00 97.06 94 PHE A C 1
ATOM 759 O O . PHE A 1 94 ? -7.984 -7.525 6.349 1.00 97.06 94 PHE A O 1
ATOM 766 N N . ILE A 1 95 ? -6.309 -6.933 7.729 1.00 94.38 95 ILE A N 1
ATOM 767 C CA . ILE A 1 95 ? -6.839 -7.647 8.898 1.00 94.38 95 ILE A CA 1
ATOM 768 C C . ILE A 1 95 ? -8.183 -7.048 9.320 1.00 94.38 95 ILE A C 1
ATOM 770 O O . ILE A 1 95 ? -9.148 -7.788 9.481 1.00 94.38 95 ILE A O 1
ATOM 774 N N . LEU A 1 96 ? -8.279 -5.718 9.433 1.00 95.25 96 LEU A N 1
ATOM 775 C CA . LEU A 1 96 ? -9.526 -5.033 9.791 1.00 95.25 96 LEU A CA 1
ATOM 776 C C . LEU A 1 96 ? -10.653 -5.314 8.789 1.00 95.25 96 LEU A C 1
ATOM 778 O O . LEU A 1 96 ? -11.802 -5.463 9.199 1.00 95.25 96 LEU A O 1
ATOM 782 N N . ASN A 1 97 ? -10.338 -5.414 7.496 1.00 96.06 97 ASN A N 1
ATOM 783 C CA . ASN A 1 97 ? -11.284 -5.849 6.470 1.00 96.06 97 ASN A CA 1
ATOM 784 C C . ASN A 1 97 ? -11.752 -7.283 6.710 1.00 96.06 97 ASN A C 1
ATOM 786 O O . ASN A 1 97 ? -12.950 -7.546 6.734 1.00 96.06 97 ASN A O 1
ATOM 790 N N . ALA A 1 98 ? -10.802 -8.196 6.922 1.00 93.81 98 ALA A N 1
ATOM 791 C CA . ALA A 1 98 ? -11.073 -9.617 7.085 1.00 93.81 98 ALA A CA 1
ATOM 792 C C . ALA A 1 98 ? -11.950 -9.924 8.308 1.00 93.81 98 ALA A C 1
ATOM 794 O O . ALA A 1 98 ? -12.731 -10.869 8.262 1.00 93.81 98 ALA A O 1
ATOM 795 N N . ILE A 1 99 ? -11.846 -9.124 9.373 1.00 93.50 99 ILE A N 1
ATOM 796 C CA . ILE A 1 99 ? -12.661 -9.272 10.590 1.00 93.50 99 ILE A CA 1
ATOM 797 C C . ILE A 1 99 ? -13.906 -8.361 10.607 1.00 93.50 99 ILE A C 1
ATOM 799 O O . ILE A 1 99 ? -14.615 -8.306 11.604 1.00 93.50 99 ILE A O 1
ATOM 803 N N . GLY A 1 100 ? -14.182 -7.610 9.533 1.00 93.81 100 GLY A N 1
ATOM 804 C CA . GLY A 1 100 ? -15.370 -6.749 9.435 1.00 93.81 100 GLY A CA 1
ATOM 805 C C . GLY A 1 100 ? -15.330 -5.474 10.291 1.00 93.81 100 GLY A C 1
ATOM 806 O O . GLY A 1 100 ? -16.372 -4.895 10.593 1.00 93.81 100 GLY A O 1
ATOM 807 N N . ARG A 1 101 ? -14.138 -5.003 10.679 1.00 94.38 101 ARG A N 1
ATOM 808 C CA . ARG A 1 101 ? -13.925 -3.876 11.609 1.00 94.38 101 ARG A CA 1
ATOM 809 C C . ARG A 1 101 ? -13.301 -2.637 10.955 1.00 94.38 101 ARG A C 1
ATOM 811 O O . ARG A 1 101 ? -12.801 -1.767 11.664 1.00 94.38 101 ARG A O 1
ATOM 818 N N . ILE A 1 102 ? -13.352 -2.484 9.627 1.00 94.69 102 ILE A N 1
ATOM 819 C CA . ILE A 1 102 ? -12.841 -1.276 8.930 1.00 94.69 102 ILE A CA 1
ATOM 820 C C . ILE A 1 102 ? -13.447 0.025 9.483 1.00 94.69 102 ILE A C 1
ATOM 822 O O . ILE A 1 102 ? -12.776 1.053 9.516 1.00 94.69 102 ILE A O 1
ATOM 826 N N . SER A 1 103 ? -14.700 0.009 9.943 1.00 93.44 103 SER A N 1
ATOM 827 C CA . SER A 1 103 ? -15.369 1.196 10.499 1.00 93.44 103 SER A CA 1
ATOM 828 C C . SER A 1 103 ? -14.701 1.757 11.762 1.00 93.44 103 SER A C 1
ATOM 830 O O . SER A 1 103 ? -14.987 2.888 12.144 1.00 93.44 103 SER A O 1
ATOM 832 N N . THR A 1 104 ? -13.798 1.001 12.397 1.00 91.44 104 THR A N 1
ATOM 833 C CA . THR A 1 104 ? -13.061 1.434 13.596 1.00 91.44 104 THR A CA 1
ATOM 834 C C . THR A 1 104 ? -11.949 2.446 13.306 1.00 91.44 104 THR A C 1
ATOM 836 O O . THR A 1 104 ? -11.491 3.119 14.228 1.00 91.44 104 THR A O 1
ATOM 839 N N . ILE A 1 105 ? -11.516 2.584 12.049 1.00 91.94 105 ILE A N 1
ATOM 840 C CA . ILE A 1 105 ? -10.451 3.514 11.658 1.00 91.94 105 ILE A CA 1
ATOM 841 C C . ILE A 1 105 ? -10.999 4.731 10.912 1.00 91.94 105 ILE A C 1
ATOM 843 O O . ILE A 1 105 ? -11.997 4.667 10.193 1.00 91.94 105 ILE A O 1
ATOM 847 N N . ASN A 1 106 ? -10.289 5.857 11.020 1.00 95.31 106 ASN A N 1
ATOM 848 C CA . ASN A 1 106 ? -10.559 7.024 10.188 1.00 95.31 106 ASN A CA 1
ATOM 849 C C . ASN A 1 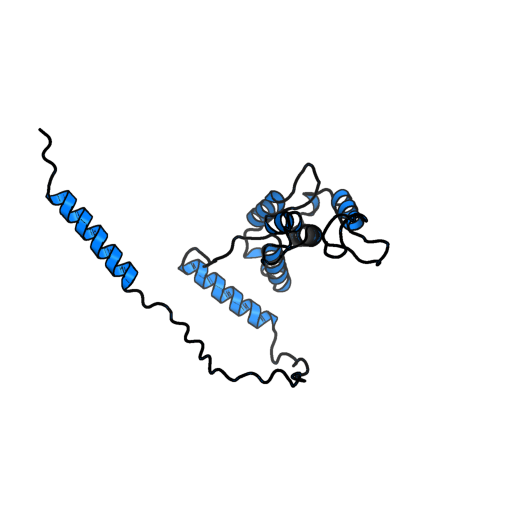106 ? -10.045 6.776 8.758 1.00 95.31 106 ASN A C 1
ATOM 851 O O . ASN A 1 106 ? -8.882 7.035 8.441 1.00 95.31 106 ASN A O 1
ATOM 855 N N . GLN A 1 107 ? -10.931 6.273 7.898 1.00 97.12 107 GLN A N 1
ATOM 856 C CA . GLN A 1 107 ? -10.614 5.934 6.509 1.00 97.12 107 GLN A CA 1
ATOM 857 C C . GLN A 1 107 ? -10.113 7.145 5.712 1.00 97.12 107 GLN A C 1
ATOM 859 O O . GLN A 1 107 ? -9.156 7.016 4.957 1.00 97.12 107 GLN A O 1
ATOM 864 N N . THR A 1 108 ? -10.680 8.337 5.924 1.00 98.12 108 THR A N 1
ATOM 865 C CA . THR A 1 108 ? -10.238 9.569 5.250 1.00 98.12 108 THR A CA 1
ATOM 866 C C . THR A 1 108 ? -8.785 9.9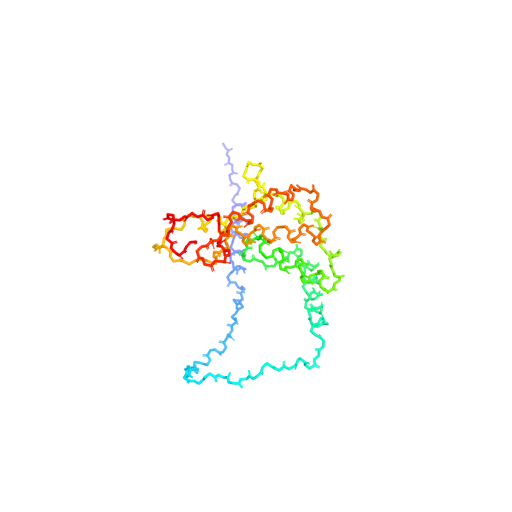03 5.580 1.00 98.12 108 THR A C 1
ATOM 868 O O . THR A 1 108 ? -8.004 10.216 4.684 1.00 98.12 108 THR A O 1
ATOM 871 N N . MET A 1 109 ? -8.391 9.800 6.853 1.00 97.81 109 MET A N 1
ATOM 872 C CA . MET A 1 109 ? -6.996 10.011 7.250 1.00 97.81 109 MET A CA 1
ATOM 873 C C . MET A 1 109 ? -6.062 8.973 6.628 1.00 97.81 109 MET A C 1
ATOM 875 O O . MET A 1 109 ? -4.972 9.333 6.189 1.00 97.81 109 MET A O 1
ATOM 879 N N . LEU A 1 110 ? -6.489 7.710 6.558 1.00 98.12 110 LEU A N 1
ATOM 880 C CA . LEU A 1 110 ? -5.694 6.651 5.942 1.00 98.12 110 LEU A CA 1
ATOM 881 C C . LEU A 1 110 ? -5.531 6.861 4.429 1.00 98.12 110 LEU A C 1
ATOM 883 O O . LEU A 1 110 ? -4.424 6.727 3.920 1.00 98.12 110 LEU A O 1
ATOM 887 N N . ILE A 1 111 ? -6.595 7.253 3.722 1.00 98.75 111 ILE A N 1
ATOM 888 C CA . ILE A 1 111 ? -6.540 7.602 2.293 1.00 98.75 111 ILE A CA 1
ATOM 889 C C . ILE A 1 111 ? -5.558 8.754 2.070 1.00 98.75 111 ILE A C 1
ATOM 891 O O . ILE A 1 111 ? -4.696 8.663 1.200 1.00 98.75 111 ILE A O 1
ATOM 895 N N . ASN A 1 112 ? -5.642 9.814 2.879 1.00 98.69 112 ASN A N 1
ATOM 896 C CA . ASN A 1 112 ? -4.730 10.954 2.779 1.00 98.69 112 ASN A CA 1
ATOM 897 C C . ASN A 1 112 ? -3.277 10.545 3.040 1.00 98.69 112 ASN A C 1
ATOM 899 O O . ASN A 1 112 ? -2.381 10.997 2.332 1.00 98.69 112 ASN A O 1
ATOM 903 N N . PHE A 1 113 ? -3.042 9.672 4.023 1.00 98.50 113 PHE A N 1
ATOM 904 C CA . PHE A 1 113 ? -1.721 9.101 4.271 1.00 98.50 113 PHE A CA 1
ATOM 905 C C . PHE A 1 113 ? -1.214 8.328 3.047 1.00 98.50 113 PHE A C 1
ATOM 907 O O . PHE A 1 113 ? -0.120 8.617 2.571 1.00 98.50 113 PHE A O 1
ATOM 914 N N . ILE A 1 114 ? -2.016 7.422 2.479 1.00 98.69 114 ILE A N 1
ATOM 915 C CA . ILE A 1 114 ? -1.636 6.647 1.288 1.00 98.69 114 ILE A CA 1
ATOM 916 C C . ILE A 1 114 ? -1.298 7.575 0.116 1.00 98.69 114 ILE A C 1
ATOM 918 O O . ILE A 1 114 ? -0.230 7.457 -0.482 1.00 98.69 114 ILE A O 1
ATOM 922 N N . MET A 1 115 ? -2.169 8.542 -0.176 1.00 98.62 115 MET A N 1
ATOM 923 C CA . MET A 1 115 ? -1.977 9.473 -1.289 1.00 98.62 115 MET A CA 1
ATOM 924 C C . MET A 1 115 ? -0.832 10.461 -1.063 1.00 98.62 115 MET A C 1
ATOM 926 O O . MET A 1 115 ? -0.266 10.946 -2.036 1.00 98.62 115 MET A O 1
ATOM 930 N N . SER A 1 116 ? -0.425 10.720 0.184 1.00 98.38 116 SER A N 1
ATOM 931 C CA . SER A 1 116 ? 0.777 11.521 0.464 1.00 98.38 116 SER A CA 1
ATOM 932 C C . SER A 1 116 ? 2.075 10.854 -0.011 1.00 98.38 116 SER A C 1
ATOM 934 O O . SER A 1 116 ? 3.091 11.528 -0.160 1.00 98.38 116 SER A O 1
ATOM 936 N N . HIS A 1 117 ? 2.031 9.546 -0.281 1.00 98.31 117 HIS A N 1
ATOM 937 C CA . HIS A 1 117 ? 3.133 8.781 -0.855 1.00 98.31 117 HIS A CA 1
ATOM 938 C C . HIS A 1 117 ? 3.042 8.618 -2.377 1.00 98.31 117 HIS A C 1
ATOM 940 O O . HIS A 1 117 ? 3.956 8.038 -2.956 1.00 98.31 117 HIS A O 1
ATOM 946 N N . TYR A 1 118 ? 1.971 9.090 -3.023 1.00 98.44 118 TYR A N 1
ATOM 947 C CA . TYR A 1 118 ? 1.816 9.020 -4.475 1.00 98.44 118 TYR A CA 1
ATOM 948 C C . TYR A 1 118 ? 2.536 10.188 -5.150 1.00 98.44 118 TYR A C 1
ATOM 950 O O . TYR A 1 118 ? 2.209 11.352 -4.911 1.00 98.44 118 TYR A O 1
ATOM 958 N N . ASP A 1 119 ? 3.499 9.891 -6.016 1.00 96.88 119 ASP A N 1
ATOM 959 C CA . ASP A 1 119 ? 4.205 10.906 -6.786 1.00 96.88 119 ASP A CA 1
ATOM 960 C C . ASP A 1 119 ? 3.531 11.134 -8.144 1.00 96.88 119 ASP A C 1
ATOM 962 O O . ASP A 1 119 ? 3.439 10.248 -8.996 1.00 96.88 119 ASP A O 1
ATOM 966 N N . GLN A 1 120 ? 3.073 12.364 -8.374 1.00 94.31 120 GLN A N 1
ATOM 967 C CA . GLN A 1 120 ? 2.303 12.700 -9.569 1.00 94.31 120 GLN A CA 1
ATOM 968 C C . GLN A 1 120 ? 3.151 12.732 -10.850 1.00 94.31 120 GLN A C 1
ATOM 970 O O . GLN A 1 120 ? 2.579 12.684 -11.940 1.00 94.31 120 GLN A O 1
ATOM 975 N N . SER A 1 121 ? 4.479 12.827 -10.750 1.00 95.62 121 SER A N 1
ATOM 976 C CA . SER A 1 121 ? 5.375 12.845 -11.912 1.00 95.62 121 SER A CA 1
ATOM 977 C C . SER A 1 121 ? 5.636 11.428 -12.422 1.00 95.62 121 SER A C 1
ATOM 979 O O . SER A 1 121 ? 5.387 11.118 -13.583 1.00 95.62 121 SER A O 1
ATOM 981 N N . SER A 1 122 ? 6.071 10.553 -11.521 1.00 95.31 122 SER A N 1
ATOM 982 C CA . SER A 1 122 ? 6.430 9.161 -11.786 1.00 95.31 122 SER A CA 1
ATOM 983 C C . SER A 1 122 ? 5.240 8.200 -11.766 1.00 95.31 122 SER A C 1
ATOM 985 O O . SER A 1 122 ? 5.375 7.079 -12.245 1.00 95.31 122 SER A O 1
ATOM 987 N N . LYS A 1 123 ? 4.073 8.638 -11.269 1.00 97.31 123 LYS A N 1
ATOM 988 C CA . LYS A 1 123 ? 2.828 7.850 -11.180 1.00 97.31 123 LYS A CA 1
ATOM 989 C C . LYS A 1 123 ? 2.944 6.597 -10.306 1.00 97.31 123 LYS A C 1
ATOM 991 O O . LYS A 1 123 ? 2.201 5.636 -10.498 1.00 97.31 123 LYS A O 1
ATOM 996 N N . ILE A 1 124 ? 3.854 6.616 -9.336 1.00 97.12 124 ILE A N 1
ATOM 997 C CA . ILE A 1 124 ? 4.095 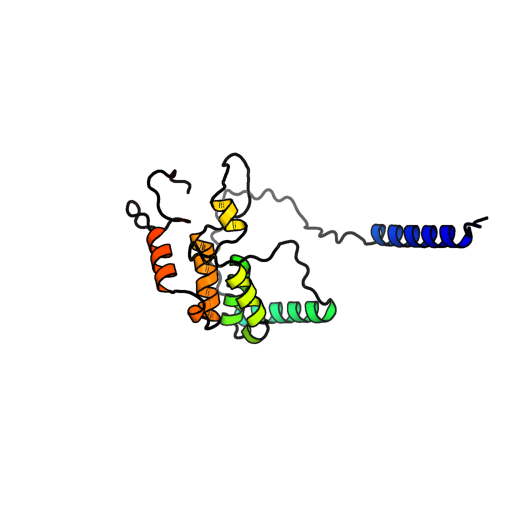5.507 -8.408 1.00 97.12 124 ILE A CA 1
ATOM 998 C C . ILE A 1 124 ? 4.013 5.969 -6.958 1.00 97.12 124 ILE A C 1
ATOM 1000 O O . ILE A 1 124 ? 4.104 7.157 -6.649 1.00 97.12 124 ILE A O 1
ATOM 1004 N N . PHE A 1 125 ? 3.870 5.006 -6.053 1.00 98.31 125 PHE A N 1
ATOM 1005 C CA . PHE A 1 125 ? 3.980 5.229 -4.618 1.00 98.31 125 PHE A CA 1
ATOM 1006 C C . PHE A 1 125 ? 5.417 5.034 -4.133 1.00 98.31 125 PHE A C 1
ATOM 1008 O O . PHE A 1 125 ? 6.065 4.047 -4.486 1.00 98.31 125 PHE A O 1
ATOM 1015 N N . MET A 1 126 ? 5.896 5.944 -3.282 1.00 95.12 126 MET A N 1
ATOM 1016 C CA . MET A 1 126 ? 7.205 5.852 -2.634 1.00 95.12 126 MET A CA 1
ATOM 1017 C C . MET A 1 126 ? 7.178 6.348 -1.182 1.00 95.12 126 MET A C 1
ATOM 1019 O O . MET A 1 126 ? 6.819 7.487 -0.864 1.00 95.12 126 MET A O 1
ATOM 1023 N N . ASP A 1 127 ? 7.686 5.515 -0.283 1.00 92.81 127 ASP A N 1
ATOM 1024 C CA . ASP A 1 127 ? 7.987 5.849 1.109 1.00 92.81 127 ASP A CA 1
ATOM 1025 C C . ASP A 1 127 ? 9.499 5.802 1.406 1.00 92.81 127 ASP A C 1
ATOM 1027 O O . ASP A 1 127 ? 10.327 5.568 0.523 1.00 92.81 127 ASP A O 1
ATOM 1031 N N . ASP A 1 128 ? 9.881 6.068 2.658 1.00 89.06 128 ASP A N 1
ATOM 1032 C CA . ASP A 1 128 ? 11.292 6.066 3.063 1.00 89.06 128 ASP A CA 1
ATOM 1033 C C . ASP A 1 128 ? 11.951 4.686 2.886 1.00 89.06 128 ASP A C 1
ATOM 1035 O O . ASP A 1 128 ? 13.157 4.615 2.663 1.00 89.06 128 ASP A O 1
ATOM 1039 N N . TYR A 1 129 ? 11.188 3.592 2.960 1.00 87.31 129 TYR A N 1
ATOM 1040 C CA . TYR A 1 129 ? 11.716 2.233 2.827 1.00 87.31 129 TYR A CA 1
ATOM 1041 C C . TYR A 1 129 ? 12.039 1.900 1.368 1.00 87.31 129 TYR A C 1
ATOM 1043 O O . TYR A 1 129 ? 13.148 1.451 1.084 1.00 87.31 129 TYR A O 1
ATOM 1051 N N . SER A 1 130 ? 11.132 2.211 0.442 1.00 90.44 130 SER A N 1
ATOM 1052 C CA . SER A 1 130 ? 11.374 2.062 -1.005 1.00 90.44 130 SER A CA 1
ATOM 1053 C C . SER A 1 130 ? 12.452 3.000 -1.545 1.00 90.44 130 SER A C 1
ATOM 1055 O O . SER A 1 130 ? 13.248 2.599 -2.387 1.00 90.44 130 SER A O 1
ATOM 1057 N N . ARG A 1 131 ? 12.572 4.226 -1.021 1.00 89.06 131 ARG A N 1
ATOM 1058 C CA . ARG A 1 131 ? 13.712 5.099 -1.355 1.00 89.06 131 ARG A CA 1
ATOM 1059 C C . ARG A 1 131 ? 15.041 4.474 -0.956 1.00 89.06 131 ARG A C 1
ATOM 1061 O O . ARG A 1 131 ? 15.986 4.483 -1.735 1.00 89.06 131 ARG A O 1
ATOM 1068 N N . ARG A 1 132 ? 15.101 3.892 0.241 1.00 83.81 132 ARG A N 1
ATOM 1069 C CA . ARG A 1 132 ? 16.297 3.193 0.720 1.00 83.81 132 ARG A CA 1
ATOM 1070 C C . ARG A 1 132 ? 16.593 1.927 -0.069 1.00 83.81 132 ARG A C 1
ATOM 1072 O O . ARG A 1 132 ? 17.761 1.591 -0.172 1.00 83.81 132 ARG A O 1
ATOM 1079 N N . TYR A 1 133 ? 15.574 1.258 -0.611 1.00 85.56 133 TYR A N 1
ATOM 1080 C CA . TYR A 1 133 ? 15.753 0.145 -1.547 1.00 85.56 133 TYR A CA 1
ATOM 1081 C C . TYR A 1 133 ? 16.502 0.581 -2.818 1.00 85.56 133 TYR A C 1
ATOM 1083 O O . TYR A 1 133 ? 17.341 -0.159 -3.316 1.00 85.56 133 TYR A O 1
ATOM 1091 N N . LEU A 1 134 ? 16.248 1.796 -3.312 1.00 85.56 134 LEU A N 1
ATOM 1092 C CA . LEU A 1 134 ? 16.933 2.343 -4.490 1.00 85.56 134 LEU A CA 1
ATOM 1093 C C . LEU A 1 134 ? 18.345 2.873 -4.188 1.00 85.56 134 LEU A C 1
ATOM 1095 O O . LEU A 1 134 ? 19.205 2.860 -5.061 1.00 85.56 134 LEU A O 1
ATOM 1099 N N . ASP A 1 135 ? 18.582 3.344 -2.963 1.00 79.00 135 ASP A N 1
ATOM 1100 C CA . ASP A 1 135 ? 19.821 4.015 -2.535 1.00 79.00 135 ASP A CA 1
ATOM 1101 C C . ASP A 1 135 ? 20.847 3.063 -1.880 1.00 79.00 135 ASP A C 1
ATOM 1103 O O . ASP A 1 135 ? 21.725 3.494 -1.133 1.00 79.00 135 ASP A O 1
ATOM 1107 N N . ILE A 1 136 ? 20.719 1.743 -2.064 1.00 67.50 136 ILE A N 1
ATOM 1108 C CA . ILE A 1 136 ? 21.525 0.780 -1.298 1.00 67.50 136 ILE A CA 1
ATOM 1109 C C . ILE A 1 136 ? 23.014 0.892 -1.651 1.00 67.50 136 ILE A C 1
ATOM 1111 O O . ILE A 1 136 ? 23.494 0.381 -2.661 1.00 67.50 136 ILE A O 1
ATOM 1115 N N . ASP A 1 137 ? 23.762 1.452 -0.705 1.00 66.38 137 ASP A N 1
ATOM 1116 C CA . ASP A 1 137 ? 25.168 1.152 -0.468 1.00 66.38 137 ASP A CA 1
ATOM 1117 C C . ASP A 1 137 ? 25.262 -0.200 0.258 1.00 66.38 137 ASP A C 1
ATOM 1119 O O . ASP A 1 137 ? 25.041 -0.295 1.469 1.00 66.38 137 ASP A O 1
ATOM 1123 N N . ILE A 1 138 ? 25.588 -1.253 -0.496 1.00 62.81 138 ILE A N 1
ATOM 1124 C CA . ILE A 1 138 ? 25.695 -2.645 -0.019 1.00 62.81 138 ILE A CA 1
ATOM 1125 C C . ILE A 1 138 ? 26.702 -2.835 1.129 1.00 62.81 138 ILE A C 1
ATOM 1127 O O . ILE A 1 138 ? 26.708 -3.884 1.770 1.00 62.81 138 ILE A O 1
ATOM 1131 N N . SER A 1 139 ? 27.544 -1.833 1.414 1.00 64.25 139 SER A N 1
ATOM 1132 C CA . SER A 1 139 ? 28.473 -1.847 2.547 1.00 64.25 139 SER A CA 1
ATOM 1133 C C . SER A 1 139 ? 27.824 -1.482 3.890 1.00 64.25 139 SER A C 1
ATOM 1135 O O . SER A 1 139 ? 28.438 -1.680 4.941 1.00 64.25 139 SER A O 1
ATOM 1137 N N . LYS A 1 140 ? 26.582 -0.975 3.894 1.00 59.06 140 LYS A N 1
ATOM 1138 C CA . LYS A 1 140 ? 25.869 -0.550 5.107 1.00 59.06 140 LYS A CA 1
ATOM 1139 C C . LYS A 1 140 ? 24.791 -1.560 5.491 1.00 59.06 140 LYS A C 1
ATOM 1141 O O . LYS A 1 140 ? 23.783 -1.726 4.811 1.00 59.06 140 LYS A O 1
ATOM 1146 N N . THR A 1 141 ? 24.983 -2.224 6.625 1.00 49.53 141 THR A N 1
ATOM 1147 C CA . THR A 1 141 ? 24.083 -3.274 7.108 1.00 49.53 141 THR A CA 1
ATOM 1148 C C . THR A 1 141 ? 22.731 -2.725 7.601 1.00 49.53 141 THR A C 1
ATOM 1150 O O . THR A 1 141 ? 22.666 -1.893 8.503 1.00 49.53 141 THR A O 1
ATOM 1153 N N . PHE A 1 142 ? 21.666 -3.324 7.058 1.00 55.75 142 PHE A N 1
ATOM 1154 C CA . PHE A 1 142 ? 20.402 -3.732 7.696 1.00 55.75 142 PHE A CA 1
ATOM 1155 C C . PHE A 1 142 ? 19.332 -2.700 8.092 1.00 55.75 142 PHE A C 1
ATOM 1157 O O . PHE A 1 142 ? 19.344 -2.145 9.185 1.00 55.75 142 PHE A O 1
ATOM 1164 N N . TYR A 1 143 ? 18.281 -2.616 7.271 1.00 51.59 143 TYR A N 1
ATOM 1165 C CA . TYR A 1 143 ? 16.877 -2.456 7.690 1.00 51.59 143 TYR A CA 1
ATOM 1166 C C . TYR A 1 143 ? 15.999 -3.283 6.735 1.00 51.59 143 TYR A C 1
ATOM 1168 O O . TYR A 1 143 ? 16.468 -3.570 5.636 1.00 51.59 143 TYR A O 1
ATOM 1176 N N . PRO A 1 144 ? 14.758 -3.669 7.099 1.00 58.28 144 PRO A N 1
ATOM 1177 C CA . PRO A 1 144 ? 13.836 -4.268 6.141 1.00 58.28 144 PRO A CA 1
ATOM 1178 C C . PRO A 1 144 ? 13.664 -3.307 4.968 1.00 58.28 144 PRO A C 1
ATOM 1180 O O . PRO A 1 144 ? 13.215 -2.169 5.131 1.00 58.28 144 PRO A O 1
ATOM 1183 N N . LEU A 1 145 ? 14.103 -3.756 3.802 1.00 71.94 145 LEU A N 1
ATOM 1184 C CA . LEU A 1 145 ? 13.931 -3.038 2.560 1.00 71.94 145 LEU A CA 1
ATOM 1185 C C . LEU A 1 145 ? 12.593 -3.493 2.001 1.00 71.94 145 LEU A C 1
ATOM 1187 O O . LEU A 1 145 ? 12.386 -4.680 1.773 1.00 71.94 145 LEU A O 1
ATOM 1191 N N . THR A 1 146 ? 11.672 -2.551 1.859 1.00 88.12 146 THR A N 1
ATOM 1192 C CA . THR A 1 146 ? 10.467 -2.773 1.071 1.00 88.12 146 THR A CA 1
ATOM 1193 C C . THR A 1 146 ? 10.765 -2.252 -0.316 1.00 88.12 146 THR A C 1
ATOM 1195 O O . THR A 1 146 ? 11.124 -1.087 -0.469 1.00 88.12 146 THR A O 1
ATOM 1198 N N . SER A 1 147 ? 10.667 -3.118 -1.308 1.00 92.38 147 SER A N 1
ATOM 1199 C CA . SER A 1 147 ? 10.891 -2.759 -2.697 1.00 92.38 147 SER A CA 1
ATOM 1200 C C . SER A 1 147 ? 9.865 -1.741 -3.198 1.00 92.38 147 SER A C 1
ATOM 1202 O O . SER A 1 147 ? 8.782 -1.573 -2.628 1.00 92.38 147 SER A O 1
ATOM 1204 N N . VAL A 1 148 ? 10.191 -1.049 -4.290 1.00 94.81 148 VAL A N 1
ATOM 1205 C CA . VAL A 1 148 ? 9.267 -0.097 -4.924 1.00 94.81 148 VAL A CA 1
ATOM 1206 C C . VAL A 1 148 ? 7.992 -0.816 -5.374 1.00 94.81 148 VAL A C 1
ATOM 1208 O O . VAL A 1 148 ? 6.890 -0.309 -5.162 1.00 94.81 148 VAL A O 1
ATOM 1211 N N . LEU A 1 149 ? 8.125 -2.023 -5.932 1.00 96.69 149 LEU A N 1
ATOM 1212 C CA . LEU A 1 149 ? 6.999 -2.859 -6.338 1.00 96.69 149 LEU A CA 1
ATOM 1213 C C . LEU A 1 149 ? 6.070 -3.176 -5.157 1.00 96.69 149 LEU A C 1
ATOM 1215 O O . LEU A 1 149 ? 4.865 -2.948 -5.247 1.00 96.69 149 LEU A O 1
ATOM 1219 N N . GLU A 1 150 ? 6.618 -3.644 -4.035 1.00 97.00 150 GLU A N 1
ATOM 1220 C CA . GLU A 1 150 ? 5.828 -3.953 -2.838 1.00 97.00 150 GLU A CA 1
ATOM 1221 C C . GLU A 1 150 ? 5.082 -2.724 -2.309 1.00 97.00 150 GLU A C 1
ATOM 1223 O O . GLU A 1 150 ? 3.889 -2.817 -2.021 1.00 97.00 150 GLU A O 1
ATOM 1228 N N . VAL A 1 151 ? 5.742 -1.562 -2.235 1.00 97.19 151 VAL A N 1
ATOM 1229 C CA . VAL A 1 151 ? 5.106 -0.309 -1.795 1.00 97.19 151 VAL A CA 1
ATOM 1230 C C . VAL A 1 151 ? 3.912 0.063 -2.677 1.00 97.19 151 VAL A C 1
ATOM 1232 O O . VAL A 1 151 ? 2.856 0.436 -2.157 1.00 97.19 151 VAL A O 1
ATOM 1235 N N . ASN A 1 152 ? 4.041 -0.090 -3.996 1.00 98.44 152 ASN A N 1
ATOM 1236 C CA . ASN A 1 152 ? 2.938 0.151 -4.925 1.00 98.44 152 ASN A CA 1
ATOM 1237 C C . ASN A 1 152 ? 1.798 -0.853 -4.717 1.00 98.44 152 ASN A C 1
ATOM 1239 O O . ASN A 1 152 ? 0.640 -0.444 -4.637 1.00 98.44 152 ASN A O 1
ATOM 1243 N N . CYS A 1 153 ? 2.105 -2.141 -4.544 1.00 98.38 153 CYS A N 1
ATOM 1244 C CA . CYS A 1 153 ? 1.103 -3.160 -4.230 1.00 98.38 153 CYS A CA 1
ATOM 1245 C C . CYS A 1 153 ? 0.338 -2.828 -2.942 1.00 98.38 153 CYS A C 1
ATOM 1247 O O . CYS A 1 153 ? -0.892 -2.853 -2.939 1.00 98.38 153 CYS A O 1
ATOM 1249 N N . TYR A 1 154 ? 1.034 -2.457 -1.863 1.00 98.56 154 TYR A N 1
ATOM 1250 C CA . TYR A 1 154 ? 0.399 -2.099 -0.593 1.00 98.56 154 TYR A CA 1
ATOM 1251 C C . TYR A 1 154 ? -0.547 -0.906 -0.733 1.00 98.56 154 TYR A C 1
ATOM 1253 O O . TYR A 1 154 ? -1.664 -0.942 -0.212 1.00 98.56 154 TYR A O 1
ATOM 1261 N N . ALA A 1 155 ? -0.141 0.133 -1.463 1.00 98.62 155 ALA A N 1
ATOM 1262 C CA . ALA A 1 155 ? -0.977 1.305 -1.694 1.00 98.62 155 ALA A CA 1
ATOM 1263 C C . ALA A 1 155 ? -2.210 0.984 -2.555 1.00 98.62 155 ALA A C 1
ATOM 1265 O O . ALA A 1 155 ? -3.330 1.310 -2.161 1.00 98.62 155 ALA A O 1
ATOM 1266 N N . ILE A 1 156 ? -2.028 0.291 -3.685 1.00 98.69 156 ILE A N 1
ATOM 1267 C CA . ILE A 1 156 ? -3.116 -0.069 -4.611 1.00 98.69 156 ILE A CA 1
ATOM 1268 C C . ILE A 1 156 ? -4.129 -0.990 -3.928 1.00 98.69 156 ILE A C 1
ATOM 1270 O O . ILE A 1 156 ? -5.333 -0.743 -3.996 1.00 98.69 156 ILE A O 1
ATOM 1274 N N . LEU A 1 157 ? -3.662 -2.024 -3.222 1.00 98.69 157 LEU A N 1
ATOM 1275 C CA . LEU A 1 157 ? -4.542 -2.937 -2.492 1.00 98.69 157 LEU A CA 1
ATOM 1276 C C . LEU A 1 157 ? -5.286 -2.214 -1.366 1.00 98.69 157 LEU A C 1
ATOM 1278 O O . LEU A 1 157 ? -6.475 -2.457 -1.165 1.00 98.69 157 LEU A O 1
ATOM 1282 N N . SER A 1 158 ? -4.629 -1.277 -0.678 1.00 98.81 158 SER A N 1
ATOM 1283 C CA . SER A 1 158 ? -5.291 -0.455 0.338 1.00 98.81 158 SER A CA 1
ATOM 1284 C C . SER A 1 158 ? -6.388 0.423 -0.265 1.00 98.81 158 SER A C 1
ATOM 1286 O O . SER A 1 158 ? -7.506 0.439 0.246 1.00 98.81 158 SER A O 1
ATOM 1288 N N . LEU A 1 159 ? -6.112 1.107 -1.380 1.00 98.75 159 LEU A N 1
ATOM 1289 C CA . LEU A 1 159 ? -7.120 1.889 -2.100 1.00 98.75 159 LEU A CA 1
ATOM 1290 C C . LEU A 1 159 ? -8.266 1.008 -2.607 1.00 98.75 159 LEU A C 1
ATOM 1292 O O . LEU A 1 159 ? -9.417 1.426 -2.538 1.00 98.75 159 LEU A O 1
ATOM 1296 N N . SER A 1 160 ? -7.986 -0.220 -3.049 1.00 98.56 160 SER A N 1
ATOM 1297 C CA . SER A 1 160 ? -9.018 -1.182 -3.443 1.00 98.56 160 SER A CA 1
ATOM 1298 C C . SER A 1 160 ? -9.928 -1.565 -2.277 1.00 98.56 160 SER A C 1
ATOM 1300 O O . SER A 1 160 ? -11.145 -1.534 -2.437 1.00 98.56 160 SER A O 1
ATOM 1302 N N . ILE A 1 161 ? -9.367 -1.896 -1.107 1.00 98.62 161 ILE A N 1
ATOM 1303 C CA . ILE A 1 161 ? -10.148 -2.219 0.101 1.00 98.62 161 ILE A CA 1
ATOM 1304 C C . ILE A 1 161 ? -11.021 -1.026 0.516 1.00 98.62 161 ILE A C 1
ATOM 1306 O O . ILE A 1 161 ? -12.168 -1.201 0.914 1.00 98.62 161 ILE A O 1
ATOM 1310 N N . LEU A 1 162 ? -10.496 0.194 0.385 1.00 98.44 162 LEU A N 1
ATOM 1311 C CA . LEU A 1 162 ? -11.197 1.434 0.727 1.00 98.44 162 LEU A CA 1
ATOM 1312 C C . LEU A 1 162 ? -12.180 1.900 -0.362 1.00 98.44 162 LEU A C 1
ATOM 1314 O O . LEU A 1 162 ? -12.847 2.915 -0.177 1.00 98.44 162 LEU A O 1
ATOM 1318 N N . GLY A 1 163 ? -12.267 1.200 -1.499 1.00 98.12 163 GLY A N 1
ATOM 1319 C CA . GLY A 1 163 ? -13.127 1.578 -2.623 1.00 98.12 163 GLY A CA 1
ATOM 1320 C C . GLY A 1 163 ? -12.704 2.876 -3.319 1.00 98.12 163 GLY A C 1
ATOM 1321 O O . GLY A 1 163 ? -13.555 3.576 -3.858 1.00 98.12 163 GLY A O 1
ATOM 1322 N N . ARG A 1 164 ? -11.408 3.217 -3.279 1.00 98.44 164 ARG A N 1
ATOM 1323 C CA . ARG A 1 164 ? -10.842 4.496 -3.740 1.00 98.44 164 ARG A CA 1
ATOM 1324 C C . ARG A 1 164 ? -9.787 4.388 -4.843 1.00 98.44 164 ARG A C 1
ATOM 1326 O O . ARG A 1 164 ? -8.881 5.215 -4.934 1.00 98.44 164 ARG A O 1
ATOM 1333 N N . LEU A 1 165 ? -9.891 3.372 -5.701 1.00 98.44 165 LEU A N 1
ATOM 1334 C CA . LEU A 1 165 ? -9.031 3.268 -6.889 1.00 98.44 165 LEU A CA 1
ATOM 1335 C C . LEU A 1 165 ? -9.234 4.431 -7.878 1.00 98.44 165 LEU A C 1
ATOM 1337 O O . LEU A 1 165 ? -8.355 4.673 -8.694 1.00 98.44 165 LEU A O 1
ATOM 1341 N N . ASP A 1 166 ? -10.335 5.187 -7.769 1.00 98.25 166 ASP A N 1
ATOM 1342 C CA . ASP A 1 166 ? -10.597 6.415 -8.539 1.00 98.25 166 ASP A CA 1
ATOM 1343 C C . ASP A 1 166 ? -9.533 7.508 -8.347 1.00 98.25 166 ASP A C 1
ATOM 1345 O O . ASP A 1 166 ? -9.425 8.414 -9.171 1.00 98.25 166 ASP A O 1
ATOM 1349 N N . LEU A 1 167 ? -8.749 7.436 -7.268 1.00 98.31 167 LEU A N 1
ATOM 1350 C CA . LEU A 1 167 ? -7.724 8.427 -6.939 1.00 98.31 167 LEU A CA 1
ATOM 1351 C C . LEU A 1 167 ? -6.441 8.303 -7.764 1.00 98.31 167 LEU A C 1
ATOM 1353 O O . LEU A 1 167 ? -5.606 9.209 -7.724 1.00 98.31 167 LEU A O 1
ATOM 1357 N N . ILE A 1 168 ? -6.267 7.201 -8.490 1.00 98.19 168 ILE A N 1
ATOM 1358 C CA . ILE A 1 168 ? -5.082 6.934 -9.302 1.00 98.19 168 ILE A CA 1
ATOM 1359 C C . ILE A 1 168 ? -5.478 6.518 -10.714 1.00 98.19 168 ILE A C 1
ATOM 1361 O O . ILE A 1 168 ? -6.574 6.022 -10.965 1.00 98.19 168 ILE A O 1
ATOM 1365 N N . ASN A 1 169 ? -4.550 6.685 -11.652 1.00 97.94 169 ASN A N 1
ATOM 1366 C CA . ASN A 1 169 ? -4.700 6.094 -12.971 1.00 97.94 169 ASN A CA 1
ATOM 1367 C C . ASN A 1 169 ? -4.293 4.618 -12.901 1.00 97.94 169 ASN A C 1
ATOM 1369 O O . ASN A 1 169 ? -3.109 4.286 -12.819 1.00 97.94 169 ASN A O 1
ATOM 1373 N N . THR A 1 170 ? -5.278 3.726 -12.957 1.00 96.50 170 THR A N 1
ATOM 1374 C CA . THR A 1 170 ? -5.050 2.279 -12.888 1.00 96.50 170 THR A CA 1
ATOM 1375 C C . THR A 1 170 ? -4.195 1.760 -14.043 1.00 96.50 170 THR A C 1
ATOM 1377 O O . THR A 1 170 ? -3.435 0.814 -13.845 1.00 96.50 170 THR A O 1
ATOM 1380 N N . GLN A 1 171 ? -4.241 2.391 -15.222 1.00 98.06 171 GLN A N 1
ATOM 1381 C CA . GLN A 1 171 ? -3.392 2.003 -16.349 1.00 98.06 171 GLN A CA 1
ATOM 1382 C C . GLN A 1 171 ? -1.921 2.344 -16.093 1.00 98.06 171 GLN A C 1
ATOM 1384 O O . GLN A 1 171 ? -1.053 1.542 -16.431 1.00 98.06 171 GLN A O 1
ATOM 1389 N N . ASP A 1 172 ? -1.630 3.480 -15.454 1.00 98.25 172 ASP A N 1
ATOM 1390 C CA . ASP A 1 172 ? -0.255 3.837 -15.078 1.00 98.25 172 ASP A CA 1
ATOM 1391 C C . ASP A 1 172 ? 0.298 2.836 -14.053 1.00 98.25 172 ASP A C 1
ATOM 1393 O O . ASP A 1 172 ? 1.431 2.374 -14.181 1.00 98.25 172 ASP A O 1
ATOM 1397 N N . SER A 1 173 ? -0.534 2.406 -13.097 1.00 97.94 173 SER A N 1
ATOM 1398 C CA . SER A 1 173 ? -0.172 1.347 -12.150 1.00 97.94 173 SER A CA 1
ATOM 1399 C C . SER A 1 173 ? 0.101 0.009 -12.843 1.00 97.94 173 SER A C 1
ATOM 1401 O O . SER A 1 173 ? 1.100 -0.640 -12.544 1.00 97.94 173 SER A O 1
ATOM 1403 N N . VAL A 1 174 ? -0.741 -0.399 -13.799 1.00 98.06 174 VAL A N 1
ATOM 1404 C CA . VAL A 1 174 ? -0.524 -1.618 -14.599 1.00 98.06 174 VAL A CA 1
ATOM 1405 C C . VAL A 1 174 ? 0.778 -1.524 -15.396 1.00 98.06 174 VAL A C 1
ATOM 1407 O O . VAL A 1 174 ? 1.556 -2.477 -15.404 1.00 98.06 174 VAL A O 1
ATOM 1410 N N . ASN A 1 175 ? 1.045 -0.378 -16.026 1.00 98.38 175 ASN A N 1
ATOM 1411 C CA . ASN A 1 175 ? 2.278 -0.144 -16.776 1.00 98.38 175 ASN A CA 1
ATOM 1412 C C . ASN A 1 175 ? 3.511 -0.257 -15.869 1.00 98.38 175 ASN A C 1
ATOM 1414 O O . ASN A 1 175 ? 4.487 -0.906 -16.245 1.00 98.38 175 ASN A O 1
ATOM 1418 N N . PHE A 1 176 ? 3.458 0.323 -14.666 1.00 98.06 176 PHE A N 1
ATOM 1419 C CA . PHE A 1 176 ? 4.533 0.202 -13.686 1.00 98.06 176 PHE A CA 1
ATOM 1420 C C . PHE A 1 176 ? 4.752 -1.253 -13.250 1.00 98.06 176 PHE A C 1
ATOM 1422 O O . PHE A 1 176 ? 5.887 -1.724 -13.311 1.00 98.06 176 PHE A O 1
ATOM 1429 N N . LEU A 1 177 ? 3.692 -1.987 -12.885 1.00 97.56 177 LEU A N 1
ATOM 1430 C CA . LEU A 1 177 ? 3.796 -3.400 -12.499 1.00 97.56 177 LEU A CA 1
ATOM 1431 C C . LEU A 1 177 ? 4.487 -4.221 -13.595 1.00 97.56 177 LEU A C 1
ATOM 1433 O O . LEU A 1 177 ? 5.444 -4.938 -13.315 1.00 97.56 177 LEU A O 1
ATOM 1437 N N . TRP A 1 178 ? 4.062 -4.070 -14.852 1.00 97.94 178 TRP A N 1
ATOM 1438 C CA . TRP A 1 178 ? 4.693 -4.758 -15.983 1.00 97.94 178 TRP A CA 1
ATOM 1439 C C . TRP A 1 178 ? 6.127 -4.310 -16.247 1.00 97.94 178 TRP A C 1
ATOM 1441 O O . TRP A 1 178 ? 6.937 -5.121 -16.690 1.00 97.94 178 TRP A O 1
ATOM 1451 N N . SER A 1 179 ? 6.475 -3.061 -15.930 1.00 97.38 179 SER A N 1
ATOM 1452 C CA . SER A 1 179 ? 7.862 -2.595 -16.007 1.00 97.38 179 SER A CA 1
ATOM 1453 C C . SER A 1 179 ? 8.789 -3.360 -15.057 1.00 97.38 179 SER A C 1
ATOM 1455 O O . SER A 1 179 ? 9.983 -3.430 -15.318 1.00 97.38 179 SER A O 1
ATOM 1457 N N . CYS A 1 180 ? 8.262 -3.958 -13.984 1.00 96.19 180 CYS A N 1
ATOM 1458 C CA . CYS A 1 180 ? 9.020 -4.754 -13.019 1.00 96.19 180 CYS A CA 1
ATOM 1459 C C . CYS A 1 180 ? 9.215 -6.220 -13.437 1.00 96.19 180 CYS A C 1
ATOM 1461 O O . CYS A 1 180 ? 9.875 -6.976 -12.727 1.00 96.19 180 CYS A O 1
ATOM 1463 N N . TYR A 1 181 ? 8.639 -6.658 -14.557 1.00 96.38 181 TYR A N 1
ATOM 1464 C CA . TYR A 1 181 ? 8.776 -8.031 -15.032 1.00 96.38 181 TYR A CA 1
ATOM 1465 C C . TYR A 1 181 ? 10.172 -8.281 -15.624 1.00 96.38 181 TYR A C 1
ATOM 1467 O O . TYR A 1 181 ? 10.607 -7.581 -16.537 1.00 96.38 181 TYR A O 1
ATOM 1475 N N . ASN A 1 182 ? 10.863 -9.310 -15.132 1.00 93.31 182 ASN A N 1
ATOM 1476 C CA . ASN A 1 182 ? 12.134 -9.787 -15.664 1.00 93.31 182 ASN A CA 1
ATOM 1477 C C . ASN A 1 182 ? 11.878 -10.879 -16.721 1.00 93.31 182 ASN A C 1
ATOM 1479 O O . ASN A 1 182 ? 11.520 -12.007 -16.365 1.00 93.31 182 ASN A O 1
ATOM 1483 N N . PRO A 1 183 ? 12.100 -10.598 -18.018 1.00 92.50 183 PRO A N 1
ATOM 1484 C CA . PRO A 1 183 ? 11.810 -11.550 -19.086 1.00 92.50 183 PRO A CA 1
ATOM 1485 C C . PRO A 1 183 ? 12.746 -12.766 -19.099 1.00 92.50 183 PRO A C 1
ATOM 1487 O O . PRO A 1 183 ? 12.380 -13.795 -19.661 1.00 92.50 183 PRO A O 1
ATOM 1490 N N . SER A 1 184 ? 13.929 -12.676 -18.485 1.00 90.62 184 SER A N 1
ATOM 1491 C CA . SER A 1 184 ? 14.905 -13.771 -18.450 1.00 90.62 184 SER A CA 1
ATOM 1492 C C . SER A 1 184 ? 14.548 -14.842 -17.418 1.00 90.62 184 SER A C 1
ATOM 1494 O O . SER A 1 184 ? 14.883 -16.008 -17.610 1.00 90.62 184 SER A O 1
ATOM 1496 N N . THR A 1 185 ? 13.879 -14.459 -16.325 1.00 91.00 185 THR A N 1
ATOM 1497 C CA . THR A 1 185 ? 13.498 -15.376 -15.234 1.00 91.00 185 THR A CA 1
ATOM 1498 C C . THR A 1 185 ? 11.996 -15.642 -15.161 1.00 91.00 185 THR A C 1
ATOM 1500 O O . THR A 1 185 ? 11.584 -16.629 -14.557 1.00 91.00 185 THR A O 1
ATOM 1503 N N . GLY A 1 186 ? 11.170 -14.780 -15.761 1.00 92.69 186 GLY A N 1
ATOM 1504 C CA . GLY A 1 186 ? 9.710 -14.854 -15.694 1.00 92.69 186 GLY A CA 1
ATOM 1505 C C . GLY A 1 186 ? 9.102 -14.344 -14.381 1.00 92.69 186 GLY A C 1
ATOM 1506 O O . GLY A 1 186 ? 7.903 -14.511 -14.162 1.00 92.69 186 GLY A O 1
ATOM 1507 N N . GLY A 1 187 ? 9.907 -13.749 -13.496 1.00 93.25 187 GLY A N 1
ATOM 1508 C CA . GLY A 1 187 ? 9.461 -13.173 -12.225 1.00 93.25 187 GLY A CA 1
ATOM 1509 C C . GLY A 1 187 ? 9.334 -11.650 -12.269 1.00 93.25 187 GLY A C 1
ATOM 1510 O O . GLY A 1 187 ? 9.835 -11.003 -13.182 1.00 93.25 187 GLY A O 1
ATOM 1511 N N . PHE A 1 188 ? 8.702 -11.066 -11.252 1.00 94.06 188 PHE A N 1
ATOM 1512 C CA . PHE A 1 188 ? 8.743 -9.621 -11.014 1.00 94.06 188 PHE A CA 1
ATOM 1513 C C . PHE A 1 188 ? 9.866 -9.303 -10.026 1.00 94.06 188 PHE A C 1
ATOM 1515 O O . PHE A 1 188 ? 10.018 -10.005 -9.025 1.00 94.06 188 PHE A O 1
ATOM 1522 N N . ILE A 1 189 ? 10.639 -8.257 -10.302 1.00 90.38 189 ILE A N 1
ATOM 1523 C CA . ILE A 1 189 ? 11.670 -7.743 -9.396 1.00 90.38 189 ILE A CA 1
ATOM 1524 C C . ILE A 1 189 ? 11.154 -6.511 -8.644 1.00 90.38 189 ILE A C 1
ATOM 1526 O O . ILE A 1 189 ? 10.104 -5.959 -8.966 1.00 90.38 189 ILE A O 1
ATOM 1530 N N . GLY A 1 190 ? 11.888 -6.057 -7.631 1.00 91.25 190 GLY A N 1
ATOM 1531 C CA . GLY A 1 190 ? 11.429 -5.009 -6.719 1.00 91.25 190 GLY A CA 1
ATOM 1532 C C . GLY A 1 190 ? 11.284 -3.596 -7.312 1.00 91.25 190 GLY A C 1
ATOM 1533 O O . GLY A 1 190 ? 10.848 -2.679 -6.617 1.00 91.25 190 GLY A O 1
ATOM 1534 N N . GLN A 1 191 ? 11.653 -3.388 -8.572 1.00 92.12 191 GLN A N 1
ATOM 1535 C CA . GLN A 1 191 ? 11.679 -2.092 -9.257 1.00 92.12 191 GLN A CA 1
ATOM 1536 C C . GLN A 1 191 ? 11.576 -2.283 -10.774 1.00 92.12 191 GLN A C 1
ATOM 1538 O O . GLN A 1 191 ? 11.474 -3.410 -11.249 1.00 92.12 191 GLN A O 1
ATOM 1543 N N . THR A 1 192 ? 11.572 -1.206 -11.560 1.00 93.81 192 THR A N 1
ATOM 1544 C CA . THR A 1 192 ? 11.595 -1.325 -13.026 1.00 93.81 192 THR A CA 1
ATOM 1545 C C . THR A 1 192 ? 12.807 -2.137 -13.483 1.00 93.81 192 THR A C 1
ATOM 1547 O O . THR A 1 192 ? 13.942 -1.858 -13.096 1.00 93.81 192 THR A O 1
ATOM 1550 N N . TYR A 1 193 ? 12.552 -3.141 -14.319 1.00 93.00 193 TYR A N 1
ATOM 1551 C CA . TYR A 1 193 ? 13.561 -4.031 -14.860 1.00 93.00 193 TYR A CA 1
ATOM 1552 C C . TYR A 1 193 ? 14.611 -3.255 -15.652 1.00 93.00 193 TYR A C 1
ATOM 1554 O O . TYR A 1 193 ? 14.304 -2.486 -16.564 1.00 93.00 193 TYR A O 1
ATOM 1562 N N . ASN A 1 194 ? 15.873 -3.500 -15.313 1.00 89.12 194 ASN A N 1
ATOM 1563 C CA . ASN A 1 194 ? 17.023 -2.954 -16.007 1.00 89.12 194 ASN A CA 1
ATOM 1564 C C . ASN A 1 194 ? 18.119 -4.023 -16.049 1.00 89.12 194 ASN A C 1
ATOM 1566 O O . ASN A 1 194 ? 18.663 -4.396 -15.015 1.00 89.12 194 ASN A O 1
ATOM 1570 N N . PHE A 1 195 ? 18.454 -4.491 -17.254 1.00 86.12 195 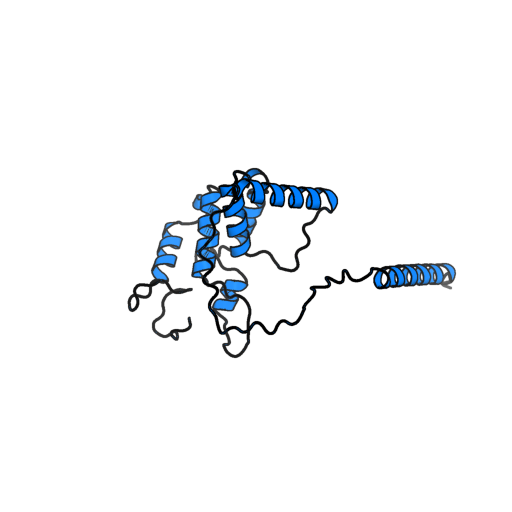PHE A N 1
ATOM 1571 C CA . PHE A 1 195 ? 19.430 -5.564 -17.487 1.00 86.12 195 PHE A CA 1
ATOM 1572 C C . PHE A 1 195 ? 20.869 -5.215 -17.065 1.00 86.12 195 PHE A C 1
ATOM 1574 O O . PHE A 1 195 ? 21.731 -6.088 -17.062 1.00 86.12 195 PHE A O 1
ATOM 1581 N N . ILE A 1 196 ? 21.144 -3.942 -16.767 1.00 85.19 196 ILE A N 1
ATOM 1582 C CA . ILE A 1 196 ? 22.449 -3.464 -16.294 1.00 85.19 196 ILE A CA 1
ATOM 1583 C C . ILE A 1 196 ? 22.555 -3.597 -14.767 1.00 85.19 196 ILE A C 1
ATOM 1585 O O . ILE A 1 196 ? 23.663 -3.614 -14.229 1.00 85.19 196 ILE A O 1
ATOM 1589 N N . LEU A 1 197 ? 21.425 -3.677 -14.056 1.00 72.25 197 LEU A N 1
ATOM 1590 C CA . LEU A 1 197 ? 21.440 -3.817 -12.605 1.00 72.25 197 LEU A CA 1
ATOM 1591 C C . LEU A 1 197 ? 21.920 -5.223 -12.210 1.00 72.25 197 LEU A C 1
ATOM 1593 O O . LEU A 1 197 ? 21.531 -6.199 -12.851 1.00 72.25 197 LEU A O 1
ATOM 1597 N N . PRO A 1 198 ? 22.758 -5.344 -11.164 1.00 69.25 198 PRO A N 1
ATOM 1598 C CA . PRO A 1 198 ? 23.165 -6.642 -10.636 1.00 69.25 198 PRO A CA 1
ATOM 1599 C C . PRO A 1 198 ? 21.961 -7.476 -10.181 1.00 69.25 198 PRO A C 1
ATOM 1601 O O . PRO A 1 198 ? 20.993 -6.917 -9.674 1.00 69.25 198 PRO A O 1
ATOM 1604 N N . ASP A 1 199 ? 22.084 -8.805 -10.224 1.00 63.62 199 ASP A N 1
ATOM 1605 C CA . ASP A 1 199 ? 21.036 -9.776 -9.838 1.00 63.62 199 ASP A CA 1
ATOM 1606 C C . ASP A 1 199 ? 20.505 -9.635 -8.392 1.00 63.62 199 ASP A C 1
ATOM 1608 O O . ASP A 1 199 ? 19.559 -10.314 -7.999 1.00 63.62 199 ASP A O 1
ATOM 1612 N N . HIS A 1 200 ? 21.121 -8.784 -7.570 1.00 63.28 200 HIS A N 1
ATOM 1613 C CA . HIS A 1 200 ? 20.736 -8.528 -6.182 1.00 63.28 200 HIS A CA 1
ATOM 1614 C C . HIS A 1 200 ? 19.704 -7.389 -6.017 1.00 63.28 200 HIS A C 1
ATOM 1616 O O . HIS A 1 200 ? 19.445 -6.996 -4.878 1.00 63.28 200 HIS A O 1
ATOM 1622 N N . PHE A 1 201 ? 19.153 -6.853 -7.116 1.00 53.97 201 PHE A N 1
ATOM 1623 C CA . PHE A 1 201 ? 18.286 -5.664 -7.168 1.00 53.97 201 PHE A CA 1
ATOM 1624 C C . PHE A 1 201 ? 16.937 -5.874 -7.872 1.00 53.97 201 PHE A C 1
ATOM 1626 O O . PHE A 1 201 ? 16.778 -6.847 -8.638 1.00 53.97 201 PHE A O 1
#

Organism: NCBI:txid412755